Protein AF-I2JIT4-F1 (afdb_monomer)

Nearest PDB structures (foldseek):
  3ina-assembly1_A  TM=7.318E-01  e=4.258E-01  Bacteroides thetaiotaomicron
  1ign-assembly2_B  TM=3.587E-01  e=4.135E+00  Saccharomyces cerevisiae
  5vt1-assembly1_A  TM=2.361E-01  e=1.938E+00  Homo sapiens
  4i5p-assembly1_A  TM=2.413E-01  e=2.495E+00  Homo sapiens
  6ova-assembly1_A  TM=2.088E-01  e=8.281E+00  Homo sapiens

Solvent-accessible surface area (backbone atoms only — not comparable to full-atom values): 11110 Å² total; per-residue (Å²): 136,90,64,95,52,50,67,47,43,55,46,19,74,75,74,43,59,44,79,43,80,42,96,48,36,34,94,45,64,89,76,62,71,65,87,77,72,58,89,50,63,56,47,61,73,13,44,39,82,40,46,63,31,42,78,68,65,28,28,70,66,54,50,51,52,52,32,50,76,69,76,44,86,83,66,71,93,70,69,88,83,47,67,75,58,46,53,64,57,47,35,40,33,59,74,79,35,46,66,62,46,49,56,47,48,53,55,47,51,54,52,48,63,76,37,50,85,32,49,64,36,75,41,56,49,100,85,68,48,71,38,64,43,99,86,73,45,72,35,61,41,66,66,30,76,26,60,56,60,61,44,49,53,71,61,51,50,50,51,19,46,66,74,48,60,89,55,51,72,66,56,43,53,47,43,44,61,72,57,31,81,89,50,89,58,81,133

Sequence (187 aa):
KCGRKAGFKEFAAKYGKIHMMLGIAAGEEKRIKPDGNHPGAWFRESIRPVYPLIDLGMDRQACQQLLHGLGKRVVPSNCKACPFLSLQELELLRRFYPQDLEDWVELEAAKLRKHIDRSEIIVTDSKGNPVINSDGTPKTVNKNYGVFGVTPLPVKIEEARLKFREWTDEQIYEYRYSHGHCVATAY

Mean predicted 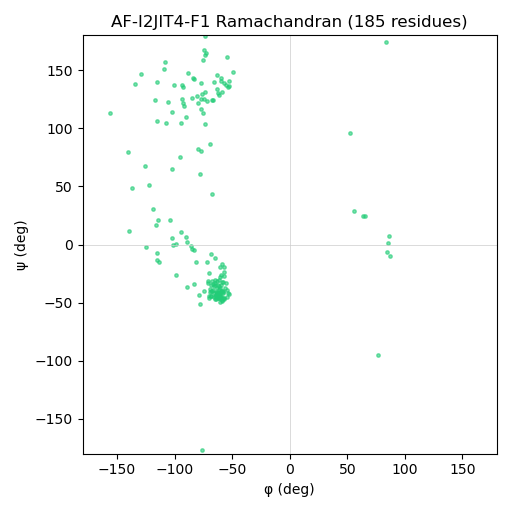aligned error: 8.25 Å

Radius of gyration: 24.11 Å; Cα contacts (8 Å, |Δi|>4): 209; chains: 1; bounding box: 55×42×67 Å

Structure (mmCIF, N/CA/C/O backbone):
data_AF-I2J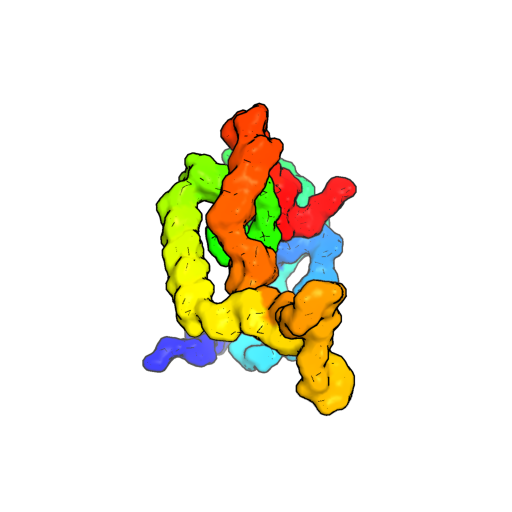IT4-F1
#
_entry.id   AF-I2JIT4-F1
#
loop_
_atom_site.group_PDB
_atom_site.id
_atom_site.type_symbol
_atom_site.label_atom_id
_atom_site.label_alt_id
_atom_site.label_comp_id
_atom_site.label_asym_id
_atom_site.label_entity_id
_atom_site.label_seq_id
_atom_site.pdbx_PDB_ins_code
_atom_site.Cartn_x
_atom_site.Cartn_y
_atom_site.Cartn_z
_atom_site.occupancy
_atom_site.B_iso_or_equiv
_atom_site.auth_seq_id
_atom_site.auth_comp_id
_atom_site.auth_asym_id
_atom_site.auth_atom_id
_atom_site.pdbx_PDB_model_num
ATOM 1 N N . LYS A 1 1 ? -18.591 -26.493 -0.544 1.00 47.75 1 LYS A N 1
ATOM 2 C CA . LYS A 1 1 ? -19.051 -25.116 -0.871 1.00 47.75 1 LYS A CA 1
ATOM 3 C C . LYS A 1 1 ? -19.142 -24.311 0.425 1.00 47.75 1 LYS A C 1
ATOM 5 O O . LYS A 1 1 ? -20.154 -24.387 1.104 1.00 47.75 1 LYS A O 1
ATOM 10 N N . CYS A 1 2 ? -18.083 -23.596 0.805 1.00 47.12 2 CYS A N 1
ATOM 11 C CA . CYS A 1 2 ? -18.123 -22.705 1.964 1.00 47.12 2 CYS A CA 1
ATOM 12 C C . CYS A 1 2 ? -18.897 -21.422 1.599 1.00 47.12 2 CYS A C 1
ATOM 14 O O . CYS A 1 2 ? -18.493 -20.678 0.712 1.00 47.12 2 CYS A O 1
ATOM 16 N N . GLY A 1 3 ? -20.058 -21.246 2.236 1.00 55.97 3 GLY A N 1
ATOM 17 C CA . GLY A 1 3 ? -20.697 -19.980 2.604 1.00 55.97 3 GLY A CA 1
ATOM 18 C C . GLY A 1 3 ? -20.929 -18.894 1.548 1.00 55.97 3 GLY A C 1
ATOM 19 O O . GLY A 1 3 ? -20.154 -17.944 1.455 1.00 55.97 3 GLY A O 1
ATOM 20 N N . ARG A 1 4 ? -22.143 -18.853 0.971 1.00 70.69 4 ARG A N 1
ATOM 21 C CA . ARG A 1 4 ? -22.790 -17.607 0.487 1.00 70.69 4 ARG A CA 1
ATOM 22 C C . ARG A 1 4 ? -23.164 -16.673 1.655 1.00 70.69 4 ARG A C 1
ATOM 24 O O . ARG A 1 4 ? -24.277 -16.160 1.714 1.00 70.69 4 ARG A O 1
ATOM 31 N N . LYS A 1 5 ? -22.259 -16.509 2.627 1.00 86.38 5 LYS A N 1
ATOM 32 C CA . LYS A 1 5 ? -22.470 -15.719 3.849 1.00 86.38 5 LYS A CA 1
ATOM 33 C C . LYS A 1 5 ? -23.709 -16.153 4.667 1.00 86.38 5 LYS A C 1
ATOM 35 O O . LYS A 1 5 ? -24.297 -15.334 5.362 1.00 86.38 5 LYS A O 1
ATOM 40 N N . ALA A 1 6 ? -24.086 -17.437 4.598 1.00 89.31 6 ALA A N 1
ATOM 41 C CA . ALA A 1 6 ? -25.275 -17.994 5.259 1.00 89.31 6 ALA A CA 1
ATOM 42 C C . ALA A 1 6 ? -25.263 -17.797 6.784 1.00 89.31 6 ALA A C 1
ATOM 44 O O . ALA A 1 6 ? -26.271 -17.380 7.343 1.00 89.31 6 ALA A O 1
ATOM 45 N N . GLY A 1 7 ? -24.101 -17.953 7.428 1.00 92.19 7 GLY A N 1
ATOM 46 C CA . GLY A 1 7 ? -23.970 -17.762 8.875 1.00 92.19 7 GLY A CA 1
ATOM 47 C C . GLY A 1 7 ? -24.362 -16.362 9.364 1.00 92.19 7 GLY A C 1
ATOM 48 O O . GLY A 1 7 ? -24.931 -16.237 10.441 1.00 92.19 7 GLY A O 1
ATOM 49 N N . PHE A 1 8 ? -24.152 -15.304 8.567 1.00 93.25 8 PHE A N 1
ATOM 50 C CA . PHE A 1 8 ? -24.631 -13.966 8.939 1.00 93.25 8 PHE A CA 1
ATOM 51 C C . PHE A 1 8 ? -26.158 -13.892 8.940 1.00 93.25 8 PHE A C 1
ATOM 53 O O . PHE A 1 8 ? -26.739 -13.283 9.833 1.00 93.25 8 PHE A O 1
ATOM 60 N N . LYS A 1 9 ? -26.807 -14.545 7.970 1.00 92.62 9 LYS A N 1
ATOM 61 C CA . LYS A 1 9 ? -28.268 -14.595 7.884 1.00 92.62 9 LYS A CA 1
ATOM 62 C C . LYS A 1 9 ? -28.871 -15.410 9.020 1.00 92.62 9 LYS A C 1
ATOM 64 O O . LYS A 1 9 ? -29.825 -14.955 9.635 1.00 92.62 9 LYS A O 1
ATOM 69 N N . GLU A 1 10 ? -28.293 -16.571 9.320 1.00 94.12 10 GLU A N 1
ATOM 70 C CA . GLU A 1 10 ? -28.717 -17.424 10.437 1.00 94.12 10 GLU A CA 1
ATOM 71 C C . GLU A 1 10 ? -28.570 -16.703 11.779 1.00 94.12 10 GLU A C 1
ATOM 73 O O . GLU A 1 10 ? -29.510 -16.677 12.573 1.00 94.12 10 GLU A O 1
ATOM 78 N N . PHE A 1 11 ? -27.424 -16.051 12.004 1.00 95.62 11 PHE A N 1
ATOM 79 C CA . PHE A 1 11 ? -27.215 -15.236 13.196 1.00 95.62 11 PHE A CA 1
ATOM 80 C C . PHE A 1 11 ? -28.261 -14.123 13.283 1.00 95.62 11 PHE A C 1
ATOM 82 O O . PHE A 1 11 ? -28.904 -13.969 14.317 1.00 95.62 11 PHE A O 1
ATOM 89 N N . ALA A 1 12 ? -28.482 -13.388 12.18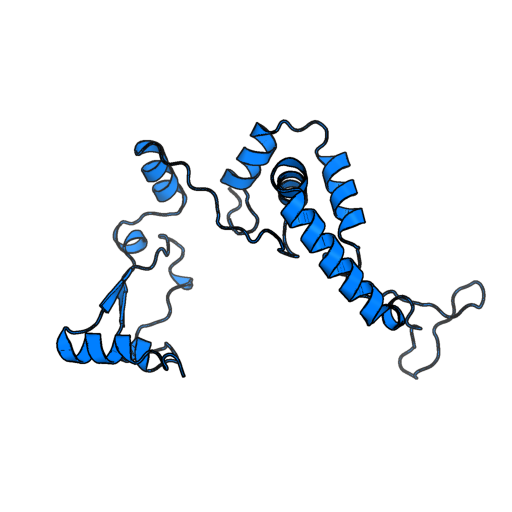9 1.00 95.56 12 ALA A N 1
ATOM 90 C CA . ALA A 1 12 ? -29.427 -12.280 12.180 1.00 95.56 12 ALA A CA 1
ATOM 91 C C . ALA A 1 12 ? -30.883 -12.712 12.378 1.00 95.56 12 ALA A C 1
ATOM 93 O O . ALA A 1 12 ? -31.633 -12.015 13.056 1.00 95.56 12 ALA A O 1
ATOM 94 N N . ALA A 1 13 ? -31.273 -13.868 11.840 1.00 94.38 13 ALA A N 1
ATOM 95 C CA . ALA A 1 13 ? -32.602 -14.434 12.043 1.00 94.38 13 ALA A CA 1
ATOM 96 C C . ALA A 1 13 ? -32.847 -14.824 13.508 1.00 94.38 13 ALA A C 1
ATOM 98 O O . ALA A 1 13 ? -33.966 -14.698 13.995 1.00 94.38 13 ALA A O 1
ATOM 99 N N . LYS A 1 14 ? -31.807 -15.286 14.212 1.00 97.19 14 LYS A N 1
ATOM 100 C CA . LYS A 1 14 ? -31.922 -15.747 15.599 1.00 97.19 14 LYS A CA 1
ATOM 101 C C . LYS A 1 14 ? -31.729 -14.637 16.635 1.00 97.19 14 LYS A C 1
ATOM 103 O O . LYS A 1 14 ? -32.378 -14.666 17.675 1.00 97.19 14 LYS A O 1
ATOM 108 N N . TYR A 1 15 ? -30.831 -13.692 16.370 1.00 97.44 15 TYR A N 1
ATOM 109 C CA . TYR A 1 15 ? -30.348 -12.725 17.363 1.00 97.44 15 TYR A CA 1
ATOM 110 C C . TYR A 1 15 ? -30.517 -11.259 16.941 1.00 97.44 15 TYR A C 1
ATOM 112 O O . TYR A 1 15 ? -30.196 -10.360 17.713 1.00 97.44 15 TYR A O 1
ATOM 120 N N . GLY A 1 16 ? -31.020 -10.997 15.732 1.00 96.06 16 GLY A N 1
ATOM 121 C CA . GLY A 1 16 ? -31.052 -9.658 15.148 1.00 96.06 16 GLY A CA 1
ATOM 122 C C . GLY A 1 16 ? -29.740 -9.271 14.457 1.00 96.06 16 GLY A C 1
ATOM 123 O O . GLY A 1 16 ? -28.751 -10.006 14.465 1.00 96.06 16 GLY A O 1
ATOM 124 N N . LYS A 1 17 ? -29.737 -8.108 13.795 1.00 95.88 17 LYS A N 1
ATOM 125 C CA . LYS A 1 17 ? -28.607 -7.667 12.961 1.00 95.88 17 LYS A CA 1
ATOM 126 C C . LYS A 1 17 ? -27.304 -7.545 13.755 1.00 95.88 17 LYS A C 1
ATOM 128 O O . LYS A 1 17 ? -27.278 -7.049 14.875 1.00 95.88 17 LYS A O 1
ATOM 133 N N . ILE A 1 18 ? -26.201 -7.905 13.107 1.00 95.75 18 ILE A N 1
ATOM 134 C CA . ILE A 1 18 ? -24.847 -7.777 13.644 1.00 95.75 18 ILE A CA 1
ATOM 135 C C . ILE A 1 18 ? -24.412 -6.318 13.555 1.00 95.75 18 ILE A C 1
ATOM 137 O O . ILE A 1 18 ? -24.395 -5.743 12.465 1.00 95.75 18 ILE A O 1
ATOM 141 N N . HIS A 1 19 ? -24.005 -5.741 14.683 1.00 95.25 19 HIS A N 1
ATOM 142 C CA . HIS A 1 19 ? -23.321 -4.452 14.707 1.00 95.25 19 HIS A CA 1
ATOM 143 C C . HIS A 1 19 ? -21.887 -4.631 14.203 1.00 95.25 19 HIS A C 1
ATOM 145 O O . HIS A 1 19 ? -21.026 -5.161 14.903 1.00 95.25 19 HIS A O 1
ATOM 151 N N . MET A 1 20 ? -21.635 -4.222 12.962 1.00 93.75 20 MET A N 1
ATOM 152 C CA . MET A 1 20 ? -20.310 -4.291 12.355 1.00 93.75 20 MET A CA 1
ATOM 153 C C . MET A 1 20 ? -19.603 -2.955 12.549 1.00 93.75 20 MET A C 1
ATOM 155 O O . MET A 1 20 ? -19.920 -1.980 11.870 1.00 93.75 20 MET A O 1
ATOM 159 N N . MET A 1 21 ? -18.648 -2.927 13.476 1.00 95.00 21 MET A N 1
ATOM 160 C CA . MET A 1 21 ? -17.808 -1.756 13.715 1.00 95.00 21 MET A CA 1
ATOM 161 C C . MET A 1 21 ? -16.820 -1.569 12.567 1.00 95.00 21 MET A C 1
ATOM 163 O O . MET A 1 21 ? -16.047 -2.475 12.250 1.00 95.00 21 MET A O 1
ATOM 167 N N . LEU A 1 22 ? -16.850 -0.391 11.951 1.00 92.56 22 LEU A N 1
ATOM 168 C CA . LEU A 1 22 ? -15.970 -0.016 10.851 1.00 92.56 22 LEU A CA 1
ATOM 169 C C . LEU A 1 22 ? -15.103 1.172 11.276 1.00 92.56 22 LEU A C 1
ATOM 171 O O . LEU A 1 22 ? -15.616 2.215 11.673 1.00 92.56 22 LEU A O 1
ATOM 175 N N . GLY A 1 23 ? -13.782 1.014 11.175 1.00 91.56 23 GLY A N 1
ATOM 176 C CA . GLY A 1 23 ? -12.798 2.049 11.513 1.00 91.56 23 GLY A CA 1
ATOM 177 C C . GLY A 1 23 ? -12.656 3.114 10.424 1.00 91.56 23 GLY A C 1
ATOM 178 O O . GLY A 1 23 ? -11.586 3.239 9.835 1.00 91.56 23 GLY A O 1
ATOM 179 N N . ILE A 1 24 ? -13.737 3.831 10.114 1.00 92.31 24 ILE A N 1
ATOM 180 C CA . ILE A 1 24 ? -13.709 5.034 9.266 1.00 92.31 24 ILE A CA 1
ATOM 181 C C . ILE A 1 24 ? -13.551 6.235 10.195 1.00 92.31 24 ILE A C 1
ATOM 183 O O . ILE A 1 24 ? -14.376 6.394 11.088 1.00 92.31 24 ILE A O 1
ATOM 187 N N . ALA A 1 25 ? -12.493 7.025 10.010 1.00 92.06 25 ALA A N 1
ATOM 188 C CA . ALA A 1 25 ? -12.184 8.166 10.871 1.00 92.06 25 ALA A CA 1
ATOM 189 C C . ALA A 1 25 ? -13.102 9.369 10.590 1.00 92.06 25 ALA A C 1
ATOM 191 O O . ALA A 1 25 ? -13.661 9.485 9.494 1.00 92.06 25 ALA A O 1
ATOM 192 N N . ALA A 1 26 ? -13.220 10.283 11.556 1.00 94.12 26 ALA A N 1
ATOM 193 C CA . ALA A 1 26 ? -13.861 11.579 11.336 1.00 94.12 26 ALA A CA 1
ATOM 194 C C . ALA A 1 26 ? -13.166 12.339 10.187 1.00 94.12 26 ALA A C 1
ATOM 196 O O . ALA A 1 26 ? -11.940 12.289 10.054 1.00 94.12 26 ALA A O 1
ATOM 197 N N . GLY A 1 27 ? -13.945 12.992 9.322 1.00 92.00 27 GLY A N 1
ATOM 198 C CA . GLY A 1 27 ? -13.468 13.628 8.086 1.00 92.00 27 GLY A CA 1
ATOM 199 C C . GLY A 1 27 ? -13.353 12.682 6.877 1.00 92.00 27 GLY A C 1
ATOM 200 O O . GLY A 1 27 ? -13.084 13.127 5.757 1.00 92.00 27 GLY A O 1
ATOM 201 N N . GLU A 1 28 ? -13.561 11.372 7.060 1.00 91.00 28 GLU A N 1
ATOM 202 C CA . GLU A 1 28 ? -13.592 10.381 5.978 1.00 91.00 28 GLU A CA 1
ATOM 203 C C . GLU A 1 28 ? -15.017 9.909 5.621 1.00 91.00 28 GLU A C 1
ATOM 205 O O . GLU A 1 28 ? -15.185 8.859 4.993 1.00 91.00 28 GLU A O 1
ATOM 210 N N . GLU A 1 29 ? -16.057 10.676 5.957 1.00 92.38 29 GLU A N 1
ATOM 211 C CA . GLU A 1 29 ? -17.476 10.303 5.813 1.00 92.38 29 GLU A CA 1
ATOM 212 C C . GLU A 1 29 ? -17.847 9.946 4.369 1.00 92.38 29 GLU A C 1
ATOM 214 O O . GLU A 1 29 ? -18.703 9.098 4.134 1.00 92.38 29 GLU A O 1
ATOM 219 N N . LYS A 1 30 ? -17.133 10.499 3.379 1.00 91.31 30 LYS A N 1
ATOM 220 C CA . LYS A 1 30 ? -17.272 10.131 1.957 1.00 91.31 30 LYS A CA 1
ATOM 221 C C . LYS A 1 30 ? -17.049 8.637 1.669 1.00 91.31 30 LYS A C 1
ATOM 223 O O . LYS A 1 30 ? -17.425 8.155 0.604 1.00 91.31 30 LYS A O 1
ATOM 228 N N . ARG A 1 31 ? -16.387 7.906 2.576 1.00 87.38 31 ARG A N 1
ATOM 229 C CA . ARG A 1 31 ? -16.161 6.453 2.488 1.00 87.38 31 ARG A CA 1
ATOM 230 C C . ARG A 1 31 ? -17.379 5.648 2.951 1.00 87.38 31 ARG A C 1
ATOM 232 O O . ARG A 1 31 ? -17.440 4.447 2.677 1.00 87.38 31 ARG A O 1
ATOM 239 N N . ILE A 1 32 ? -18.331 6.279 3.639 1.00 89.00 32 ILE A N 1
ATOM 240 C CA . ILE A 1 32 ? -19.593 5.659 4.036 1.00 89.00 32 ILE A CA 1
ATOM 241 C C . ILE A 1 32 ? -20.482 5.533 2.804 1.00 89.00 32 ILE A C 1
ATOM 243 O O . ILE A 1 32 ? -20.686 6.478 2.044 1.00 89.00 32 ILE A O 1
ATOM 247 N N . LYS A 1 33 ? -21.041 4.338 2.613 1.00 80.44 33 LYS A N 1
ATOM 248 C CA . LYS A 1 33 ? -22.126 4.134 1.655 1.00 80.44 33 LYS A CA 1
ATOM 249 C C . LYS A 1 33 ? -23.452 4.299 2.395 1.00 80.44 33 LYS A C 1
ATOM 251 O O . LYS A 1 33 ? -23.572 3.720 3.472 1.00 80.44 33 LYS A O 1
ATOM 256 N N . PRO A 1 34 ? -24.439 5.013 1.827 1.00 73.06 34 PRO A N 1
ATOM 257 C CA . PRO A 1 34 ? -25.765 5.117 2.422 1.00 73.06 34 PRO A CA 1
ATOM 258 C C . PRO A 1 34 ? -26.352 3.737 2.732 1.00 73.06 34 PRO A C 1
ATOM 260 O O . PRO A 1 34 ? -26.192 2.792 1.943 1.00 73.06 34 PRO A O 1
ATOM 263 N N . ASP A 1 35 ? -27.036 3.633 3.869 1.00 66.44 35 ASP A N 1
ATOM 264 C CA . ASP A 1 35 ? -27.683 2.401 4.306 1.00 66.44 35 ASP A CA 1
ATOM 265 C C . ASP A 1 35 ? -28.615 1.850 3.218 1.00 66.44 35 ASP A C 1
ATOM 267 O O . ASP A 1 35 ? -29.357 2.574 2.558 1.00 66.44 35 ASP A O 1
ATOM 271 N N . GLY A 1 36 ? -28.544 0.537 2.990 1.00 63.75 36 GLY A N 1
ATOM 272 C CA . GLY A 1 36 ? -29.342 -0.144 1.966 1.00 63.75 36 GLY A CA 1
ATOM 273 C C . GLY A 1 36 ? -28.726 -0.176 0.563 1.00 63.75 36 GLY A C 1
ATOM 274 O O . GLY A 1 36 ? -29.186 -0.965 -0.258 1.00 63.75 36 GLY A O 1
ATOM 275 N N . ASN A 1 37 ? -27.637 0.553 0.296 1.00 74.69 37 ASN A N 1
ATOM 276 C CA . ASN A 1 37 ? -27.007 0.578 -1.033 1.00 74.69 37 ASN A CA 1
ATOM 277 C C . ASN A 1 37 ? -25.847 -0.429 -1.205 1.00 74.69 37 ASN A C 1
ATOM 279 O O . ASN A 1 37 ? -25.094 -0.399 -2.180 1.00 74.69 37 ASN A O 1
ATOM 283 N N . HIS A 1 38 ? -25.672 -1.347 -0.248 1.00 83.88 38 HIS A N 1
ATOM 284 C CA . HIS A 1 38 ? -24.710 -2.439 -0.386 1.00 83.88 38 HIS A CA 1
ATOM 285 C C . HIS A 1 38 ? -25.271 -3.510 -1.339 1.00 83.88 38 HIS A C 1
ATOM 287 O O . HIS A 1 38 ? -26.383 -3.982 -1.100 1.00 83.88 38 HIS A O 1
ATOM 293 N N . PRO A 1 39 ? -24.535 -3.974 -2.370 1.00 83.88 39 PRO A N 1
ATOM 294 C CA . PRO A 1 39 ? -25.076 -4.887 -3.387 1.00 83.88 39 PRO A CA 1
ATOM 295 C C . PRO A 1 39 ? -25.470 -6.263 -2.824 1.00 83.88 39 PRO A C 1
ATOM 297 O O . PRO A 1 39 ? -26.425 -6.888 -3.285 1.00 83.88 39 PRO A O 1
ATOM 300 N N . GLY A 1 40 ? -24.781 -6.731 -1.780 1.00 88.19 40 GLY A N 1
ATOM 301 C CA . GLY A 1 40 ? -25.050 -8.023 -1.147 1.00 88.19 40 GLY A CA 1
ATOM 302 C C . GLY A 1 40 ? -26.235 -8.005 -0.177 1.00 88.19 40 GLY A C 1
ATOM 303 O O . GLY A 1 40 ? -26.179 -7.312 0.837 1.00 88.19 40 GLY A O 1
ATOM 304 N N . ALA A 1 41 ? -27.242 -8.848 -0.435 1.00 88.44 41 ALA A N 1
ATOM 305 C CA . ALA A 1 41 ? -28.407 -9.056 0.435 1.00 88.44 41 ALA A CA 1
ATOM 306 C C . ALA A 1 41 ? -28.024 -9.443 1.875 1.00 88.44 41 ALA A C 1
ATOM 308 O O . ALA A 1 41 ? -28.593 -8.924 2.826 1.00 88.44 41 ALA A O 1
ATOM 309 N N . TRP A 1 42 ? -26.988 -10.277 2.037 1.00 90.69 42 TRP A N 1
ATOM 310 C CA . TRP A 1 42 ? -26.452 -10.657 3.351 1.00 90.69 42 TRP A CA 1
ATOM 311 C C . TRP A 1 42 ? -26.047 -9.447 4.203 1.00 90.69 42 TRP A C 1
ATOM 313 O O . TRP A 1 42 ? -26.181 -9.485 5.415 1.00 90.69 42 TRP A O 1
ATOM 323 N N . PHE A 1 43 ? -25.569 -8.364 3.589 1.00 91.44 43 PHE A N 1
ATOM 324 C CA . PHE A 1 43 ? -25.185 -7.168 4.327 1.00 91.44 43 PHE A CA 1
ATOM 325 C C . PHE A 1 43 ? -26.427 -6.372 4.726 1.00 91.44 43 PHE A C 1
ATOM 327 O O . PHE A 1 43 ? -26.618 -6.072 5.895 1.00 91.44 43 PHE A O 1
ATOM 334 N N . ARG A 1 44 ? -27.316 -6.092 3.763 1.00 90.50 44 ARG A N 1
ATOM 335 C CA . ARG A 1 44 ? -28.533 -5.297 4.007 1.00 90.50 44 ARG A CA 1
ATOM 336 C C . ARG A 1 44 ? -29.449 -5.936 5.054 1.00 90.50 44 ARG A C 1
ATOM 338 O O . ARG A 1 44 ? -30.015 -5.234 5.890 1.00 90.50 44 ARG A O 1
ATOM 345 N N . GLU A 1 45 ? -29.591 -7.258 5.002 1.00 91.25 45 GLU A N 1
ATOM 346 C CA . GLU A 1 45 ? -30.492 -8.022 5.869 1.00 91.25 45 GLU A CA 1
ATOM 347 C C . GLU A 1 45 ? -29.869 -8.343 7.228 1.00 91.25 45 GLU A C 1
ATOM 349 O O . GLU A 1 45 ? -30.586 -8.368 8.224 1.00 91.25 45 GLU A O 1
ATOM 354 N N . SER A 1 46 ? -28.555 -8.576 7.293 1.00 94.62 46 SER A N 1
ATOM 355 C CA . SER A 1 46 ? -27.923 -9.136 8.495 1.00 94.62 46 SER A CA 1
ATOM 356 C C . SER A 1 46 ? -26.972 -8.194 9.217 1.00 94.62 46 SER A C 1
ATOM 358 O O . SER A 1 46 ? -26.629 -8.468 10.363 1.00 94.62 46 SER A O 1
ATOM 360 N N . ILE A 1 47 ? -26.539 -7.101 8.588 1.00 93.69 47 ILE A N 1
ATOM 361 C CA . ILE A 1 47 ? -25.533 -6.190 9.137 1.00 93.69 47 ILE A CA 1
ATOM 362 C C . ILE A 1 47 ? -26.145 -4.814 9.396 1.00 93.69 47 ILE A C 1
ATOM 364 O O . ILE A 1 47 ? -26.927 -4.291 8.599 1.00 93.69 47 ILE A O 1
ATOM 368 N N . ARG A 1 48 ? -25.754 -4.222 10.522 1.00 93.31 48 ARG A N 1
ATOM 369 C CA . ARG A 1 48 ? -25.884 -2.800 10.820 1.00 93.31 48 ARG A CA 1
ATOM 370 C C . ARG A 1 48 ? -24.466 -2.231 10.938 1.00 93.31 48 ARG A C 1
ATOM 372 O O . ARG A 1 48 ? -23.787 -2.554 11.916 1.00 93.31 48 ARG A O 1
ATOM 379 N N . PRO A 1 49 ? -23.975 -1.466 9.951 1.00 93.00 49 PRO A N 1
ATOM 380 C CA . PRO A 1 49 ? -22.685 -0.809 10.088 1.00 93.00 49 PRO A CA 1
ATOM 381 C C . PRO A 1 49 ? -22.763 0.238 11.203 1.00 93.00 49 PRO A C 1
ATOM 383 O O . PRO A 1 49 ? -23.771 0.926 11.345 1.00 93.00 49 PRO A O 1
ATOM 386 N N . VAL A 1 50 ? -21.708 0.336 12.004 1.00 94.50 50 VAL A N 1
ATOM 387 C CA . VAL A 1 50 ? -21.530 1.404 12.994 1.00 94.50 50 VAL A CA 1
ATOM 388 C C . VAL A 1 50 ? -20.149 2.021 12.800 1.00 94.50 50 VAL A C 1
ATOM 390 O O . VAL A 1 50 ? -19.204 1.313 12.430 1.00 94.50 50 VAL A O 1
ATOM 393 N N . TYR A 1 51 ? -20.030 3.326 13.046 1.00 95.19 51 TYR A N 1
ATOM 394 C CA . TYR A 1 51 ? -18.834 4.115 12.736 1.00 95.19 51 TYR A CA 1
ATOM 395 C C . TYR A 1 51 ? -18.315 4.855 13.979 1.00 95.19 51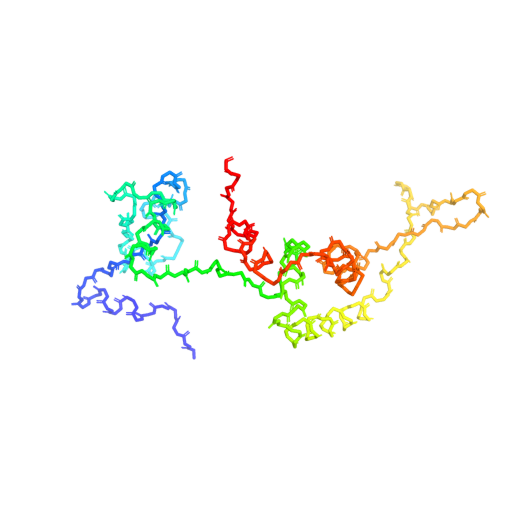 TYR A C 1
ATOM 397 O O . TYR A 1 51 ? -18.344 6.084 14.017 1.00 95.19 51 TYR A O 1
ATOM 405 N N . PRO A 1 52 ? -17.799 4.133 14.995 1.00 96.31 52 PRO A N 1
ATOM 406 C CA . PRO A 1 52 ? -17.521 4.723 16.303 1.00 96.31 52 PRO A CA 1
ATOM 407 C C . PRO A 1 52 ? -16.553 5.906 16.264 1.00 96.31 52 PRO A C 1
ATOM 409 O O . PRO A 1 52 ? -16.675 6.816 17.068 1.00 96.31 52 PRO A O 1
ATOM 412 N N . LEU A 1 53 ? -15.585 5.913 15.342 1.00 95.94 53 LEU A N 1
ATOM 413 C CA . LEU A 1 53 ? -14.607 7.002 15.262 1.00 95.94 53 LEU A CA 1
ATOM 414 C C . LEU A 1 53 ? -15.230 8.305 14.748 1.00 95.94 53 LEU A C 1
ATOM 416 O O . LEU A 1 53 ? -14.818 9.373 15.181 1.00 95.94 53 LEU A O 1
ATOM 420 N N . ILE A 1 54 ? -16.243 8.228 13.880 1.00 95.12 54 ILE A N 1
ATOM 421 C CA . ILE A 1 54 ? -17.020 9.403 13.467 1.00 95.12 54 ILE A CA 1
ATOM 422 C C . ILE A 1 54 ? -17.877 9.880 14.638 1.00 95.12 54 ILE A C 1
ATOM 424 O O . ILE A 1 54 ? -17.854 11.064 14.960 1.00 95.12 54 ILE A O 1
ATOM 428 N N . ASP A 1 55 ? -18.557 8.955 15.323 1.00 95.69 55 ASP A N 1
ATOM 429 C CA . ASP A 1 55 ? -19.400 9.278 16.483 1.00 95.69 55 ASP A CA 1
ATOM 430 C C . ASP A 1 55 ? -18.593 9.941 17.618 1.00 95.69 55 ASP A C 1
ATOM 432 O O . ASP A 1 55 ? -19.091 10.825 18.311 1.00 95.69 55 ASP A O 1
ATOM 436 N N . LEU A 1 56 ? -17.330 9.538 17.791 1.00 96.81 56 LEU A N 1
ATOM 437 C CA . LEU A 1 56 ? -16.395 10.099 18.771 1.00 96.81 56 LEU A CA 1
ATOM 438 C C . LEU A 1 56 ? -15.659 11.358 18.278 1.00 96.81 56 LEU A C 1
ATOM 440 O O . LEU A 1 56 ? -14.880 11.930 19.038 1.00 96.81 56 LEU A O 1
ATOM 444 N N . GLY A 1 57 ? -15.847 11.778 17.022 1.00 96.25 57 GLY A N 1
ATOM 445 C CA . GLY A 1 57 ? -15.105 12.894 16.425 1.00 96.25 57 GLY A CA 1
ATOM 446 C C . GLY A 1 57 ? -13.596 12.642 16.299 1.00 96.25 57 GLY A C 1
ATOM 447 O O . GLY A 1 57 ? -12.810 13.585 16.279 1.00 96.25 57 GLY A O 1
ATOM 448 N N . MET A 1 58 ? -13.175 11.377 16.247 1.00 95.31 58 MET A N 1
ATOM 449 C CA . MET A 1 58 ? -11.771 10.982 16.182 1.00 95.31 58 MET A CA 1
ATOM 450 C C . MET A 1 58 ? -11.297 10.870 14.735 1.00 95.31 58 MET A C 1
ATOM 452 O O . MET A 1 58 ? -11.639 9.929 14.010 1.00 95.31 58 MET A O 1
ATOM 456 N N . ASP A 1 59 ? -10.448 11.808 14.330 1.00 91.50 59 ASP A N 1
ATOM 457 C CA . ASP A 1 59 ? -9.676 11.699 13.098 1.00 91.50 59 ASP A CA 1
ATOM 458 C C . ASP A 1 59 ? -8.489 10.720 13.255 1.00 91.50 59 ASP A C 1
ATOM 460 O O . ASP A 1 59 ? -8.294 10.061 14.288 1.00 91.50 59 ASP A O 1
ATOM 464 N N . ARG A 1 60 ? -7.671 10.592 12.204 1.00 85.00 60 ARG A N 1
ATOM 465 C CA . ARG A 1 60 ? -6.496 9.707 12.211 1.00 85.00 60 ARG A CA 1
ATOM 466 C C . ARG A 1 60 ? -5.473 10.103 13.281 1.00 85.00 60 ARG A C 1
ATOM 468 O O . ARG A 1 60 ? -4.894 9.212 13.903 1.00 85.00 60 ARG A O 1
ATOM 475 N N . GLN A 1 61 ? -5.259 11.399 13.498 1.00 85.19 61 GLN A N 1
ATOM 476 C CA . GLN A 1 61 ? -4.281 11.898 14.459 1.00 85.19 61 GLN A CA 1
ATOM 477 C C . GLN A 1 61 ? -4.740 11.612 15.893 1.00 85.19 61 GLN A C 1
ATOM 479 O O . GLN A 1 61 ? -3.963 11.079 16.685 1.00 85.19 61 GLN A O 1
ATOM 484 N N . ALA A 1 62 ? -6.013 11.857 16.205 1.00 90.19 62 ALA A N 1
ATOM 485 C CA . ALA A 1 62 ? -6.618 11.521 17.491 1.00 90.19 62 ALA A CA 1
ATOM 486 C C . ALA A 1 62 ? -6.532 10.012 17.787 1.00 90.19 62 ALA A C 1
ATOM 488 O O . ALA A 1 62 ? -6.212 9.605 18.905 1.00 90.19 62 ALA A O 1
ATOM 489 N N . CYS A 1 63 ? -6.742 9.160 16.776 1.00 89.44 63 CYS A N 1
ATOM 490 C CA . CYS A 1 63 ? -6.558 7.712 16.918 1.00 89.44 63 CYS A CA 1
ATOM 491 C C . CYS A 1 63 ? -5.105 7.339 17.250 1.00 89.44 63 CYS A C 1
ATOM 493 O O . CYS A 1 63 ? -4.866 6.495 18.114 1.00 89.44 63 CYS A O 1
ATOM 495 N N . GLN A 1 64 ? -4.128 7.959 16.581 1.00 85.62 64 GLN A N 1
ATOM 496 C CA . GLN A 1 64 ? -2.708 7.723 16.856 1.00 85.62 64 GLN A CA 1
ATOM 497 C C . GLN A 1 64 ? -2.323 8.178 18.268 1.00 85.62 64 GLN A C 1
ATOM 499 O O . GLN A 1 64 ? -1.670 7.420 18.983 1.00 85.62 64 GLN A O 1
ATOM 504 N N . GLN A 1 65 ? -2.789 9.353 18.698 1.00 88.12 65 GLN A N 1
ATOM 505 C CA . GLN A 1 65 ? -2.566 9.873 20.050 1.00 88.12 65 GLN A CA 1
ATOM 506 C C . GLN A 1 65 ? -3.135 8.938 21.124 1.00 88.12 65 GLN A C 1
ATOM 508 O O . GLN A 1 65 ? -2.446 8.640 22.099 1.00 88.12 65 GLN A O 1
ATOM 513 N N . LEU A 1 66 ? -4.354 8.416 20.929 1.00 92.00 66 LEU A N 1
ATOM 514 C CA . LEU A 1 66 ? -4.943 7.430 21.840 1.00 92.00 66 LEU A CA 1
ATOM 515 C C . LEU A 1 66 ? -4.065 6.176 21.940 1.00 92.00 66 LEU A C 1
ATOM 517 O O . LEU A 1 66 ? -3.766 5.708 23.037 1.00 92.00 66 LEU A O 1
ATOM 521 N N . LEU A 1 67 ? -3.633 5.630 20.802 1.00 90.19 67 LEU A N 1
ATOM 522 C CA . LEU A 1 67 ? -2.789 4.436 20.776 1.00 90.19 67 LEU A CA 1
ATOM 523 C C . LEU A 1 67 ? -1.442 4.682 21.465 1.00 90.19 67 LEU A C 1
ATOM 525 O O . LEU A 1 67 ? -1.011 3.847 22.259 1.00 90.19 67 LEU A O 1
ATOM 529 N N . HIS A 1 68 ? -0.816 5.839 21.235 1.00 87.62 68 HIS A N 1
ATOM 530 C CA . HIS A 1 68 ? 0.413 6.240 21.925 1.00 87.62 68 HIS A CA 1
ATOM 531 C C . HIS A 1 68 ? 0.220 6.348 23.434 1.00 87.62 68 HIS A C 1
ATOM 533 O O . HIS A 1 68 ? 1.037 5.810 24.177 1.00 87.62 68 HIS A O 1
ATOM 539 N N . GLY A 1 69 ? -0.880 6.955 23.887 1.00 91.12 69 GLY A N 1
ATOM 540 C CA . GLY A 1 69 ? -1.231 7.027 25.308 1.00 91.12 69 GLY A CA 1
ATOM 541 C C . GLY A 1 69 ? -1.406 5.650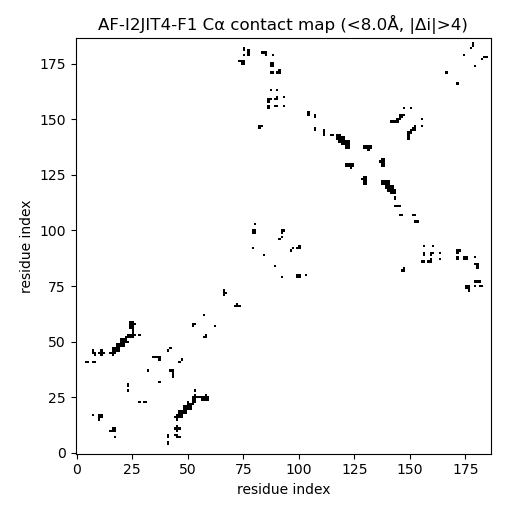 25.959 1.00 91.12 69 GLY A C 1
ATOM 542 O O . GLY A 1 69 ? -1.151 5.487 27.148 1.00 91.12 69 GLY A O 1
ATOM 543 N N . LEU A 1 70 ? -1.766 4.634 25.170 1.00 94.25 70 LEU A N 1
ATOM 544 C CA . LEU A 1 70 ? -1.869 3.235 25.597 1.00 94.25 70 LEU A CA 1
ATOM 545 C C . LEU A 1 70 ? -0.562 2.437 25.421 1.00 94.25 70 LEU A C 1
ATOM 547 O O . LEU A 1 70 ? -0.559 1.212 25.584 1.00 94.25 70 LEU A O 1
ATOM 551 N N . GLY A 1 71 ? 0.539 3.087 25.034 1.00 91.62 71 GLY A N 1
ATOM 552 C CA . GLY A 1 71 ? 1.812 2.425 24.740 1.00 91.62 71 GLY A CA 1
ATOM 553 C C . GLY A 1 71 ? 1.747 1.498 23.520 1.00 91.62 71 GLY A C 1
ATOM 554 O O . GLY A 1 71 ? 2.502 0.529 23.430 1.00 91.62 71 GLY A O 1
ATOM 555 N N . LYS A 1 72 ? 0.816 1.739 22.589 1.00 87.25 72 LYS A N 1
ATOM 556 C CA . LYS A 1 72 ? 0.640 0.963 21.357 1.00 87.25 72 LYS A CA 1
ATOM 557 C C . LYS A 1 72 ? 1.149 1.758 20.160 1.00 87.25 72 LYS A C 1
ATOM 559 O O . LYS A 1 72 ? 0.654 2.836 19.849 1.00 87.25 72 LYS A O 1
ATOM 564 N N . ARG A 1 73 ? 2.098 1.180 19.424 1.00 81.44 73 ARG A N 1
ATOM 565 C CA . ARG A 1 73 ? 2.547 1.697 18.126 1.00 81.44 73 ARG A CA 1
ATOM 566 C C . ARG A 1 73 ? 2.028 0.778 17.026 1.00 81.44 73 ARG A C 1
ATOM 568 O O . ARG A 1 73 ? 2.516 -0.335 16.866 1.00 81.44 73 ARG A O 1
ATOM 575 N N . VAL A 1 74 ? 1.001 1.227 16.304 1.00 77.12 74 VAL A N 1
ATOM 576 C CA . VAL A 1 74 ? 0.355 0.444 15.237 1.00 77.12 74 VAL A CA 1
ATOM 577 C C . VAL A 1 74 ? 0.835 0.937 13.878 1.00 77.12 74 VAL A C 1
ATOM 579 O O . VAL A 1 74 ? 0.568 2.072 13.497 1.00 77.12 74 VAL A O 1
ATOM 582 N N . VAL A 1 75 ? 1.554 0.083 13.156 1.00 75.81 75 VAL A N 1
ATOM 583 C CA . VAL A 1 75 ? 2.073 0.381 11.816 1.00 75.81 75 VAL A CA 1
ATOM 584 C C . VAL A 1 75 ? 0.981 0.119 10.768 1.00 75.81 75 VAL A C 1
ATOM 586 O O . VAL A 1 75 ? 0.244 -0.861 10.912 1.00 75.81 75 VAL A O 1
ATOM 589 N N . PRO A 1 76 ? 0.873 0.933 9.699 1.00 72.75 76 PRO A N 1
ATOM 590 C CA . PRO A 1 76 ? -0.038 0.659 8.592 1.00 72.75 76 PRO A CA 1
ATOM 591 C C . PRO A 1 76 ? 0.141 -0.754 8.010 1.00 72.75 76 PRO A C 1
ATOM 593 O O . PRO A 1 76 ? 1.265 -1.226 7.784 1.00 72.75 76 PRO A O 1
ATOM 596 N N . SER A 1 77 ? -0.978 -1.438 7.748 1.00 67.44 77 SER A N 1
ATOM 597 C CA . SER A 1 77 ? -0.992 -2.760 7.117 1.00 67.44 77 SER A CA 1
ATOM 598 C C . SER A 1 77 ? -0.749 -2.633 5.610 1.00 67.44 77 SER A C 1
ATOM 600 O O . SER A 1 77 ? -1.689 -2.653 4.816 1.00 67.44 77 SER A O 1
ATOM 602 N N . ASN A 1 78 ? 0.513 -2.484 5.216 1.00 68.75 78 ASN A N 1
ATOM 603 C CA . ASN A 1 78 ? 0.900 -2.402 3.807 1.00 68.75 78 ASN A CA 1
ATOM 604 C C . ASN A 1 78 ? 1.288 -3.790 3.280 1.00 68.75 78 ASN A C 1
ATOM 606 O O . ASN A 1 78 ? 1.984 -4.554 3.957 1.00 68.75 78 ASN A O 1
ATOM 610 N N . CYS A 1 79 ? 0.842 -4.112 2.063 1.00 75.62 79 CYS A N 1
ATOM 611 C C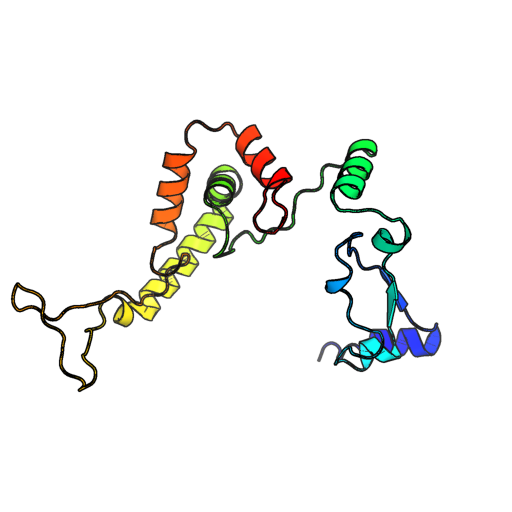A . CYS A 1 79 ? 1.223 -5.338 1.367 1.00 75.62 79 CYS A CA 1
ATOM 612 C C . CYS A 1 79 ? 2.734 -5.346 1.094 1.00 75.62 79 CYS A C 1
ATOM 614 O O . CYS A 1 79 ? 3.269 -4.366 0.580 1.00 75.62 79 CYS A O 1
ATOM 616 N N . LYS A 1 80 ? 3.407 -6.469 1.368 1.00 85.81 80 LYS A N 1
ATOM 617 C CA . LYS A 1 80 ? 4.849 -6.633 1.103 1.00 85.81 80 LYS A CA 1
ATOM 618 C C . LYS A 1 80 ? 5.201 -6.755 -0.390 1.00 85.81 80 LYS A C 1
ATOM 620 O O . LYS A 1 80 ? 6.348 -6.565 -0.751 1.00 85.81 80 LYS A O 1
ATOM 625 N N . ALA A 1 81 ? 4.215 -7.012 -1.252 1.00 89.19 81 ALA A N 1
ATOM 626 C CA . ALA A 1 81 ? 4.368 -7.089 -2.708 1.00 89.19 81 ALA A CA 1
ATOM 627 C C . ALA A 1 81 ? 3.437 -6.086 -3.421 1.00 89.19 81 ALA A C 1
ATOM 629 O O . ALA A 1 81 ? 2.615 -6.451 -4.263 1.00 89.19 81 ALA A O 1
ATOM 630 N N . CYS A 1 82 ? 3.481 -4.815 -3.006 1.00 87.12 82 CYS A N 1
ATOM 631 C CA . CYS A 1 82 ? 2.646 -3.757 -3.575 1.00 87.12 82 CYS A CA 1
ATOM 632 C C . CYS A 1 82 ? 3.368 -3.049 -4.737 1.00 87.12 82 CYS A C 1
ATOM 634 O O . CYS A 1 82 ? 4.376 -2.398 -4.493 1.00 87.12 82 CYS A O 1
ATOM 636 N N . PRO A 1 83 ? 2.854 -3.052 -5.979 1.00 85.19 83 PRO A N 1
ATOM 637 C CA . PRO A 1 83 ? 3.492 -2.331 -7.090 1.00 85.19 83 PRO A CA 1
ATOM 638 C C . PRO A 1 83 ? 3.439 -0.796 -6.951 1.00 85.19 83 PRO A C 1
ATOM 640 O O . PRO A 1 83 ? 4.052 -0.084 -7.740 1.00 85.19 83 PRO A O 1
ATOM 643 N N . PHE A 1 84 ? 2.704 -0.278 -5.963 1.00 85.94 84 PHE A N 1
ATOM 644 C CA . PHE A 1 84 ? 2.593 1.155 -5.671 1.00 85.94 84 PHE A CA 1
ATOM 645 C C . PHE A 1 84 ? 3.442 1.602 -4.470 1.00 85.94 84 PHE A C 1
ATOM 647 O O . PHE A 1 84 ? 3.353 2.747 -4.039 1.00 85.94 84 PHE A O 1
ATOM 654 N N . LEU A 1 85 ? 4.245 0.692 -3.920 1.00 87.75 85 LEU A N 1
ATOM 655 C CA . LEU A 1 85 ? 5.122 0.936 -2.782 1.00 87.75 85 LEU A CA 1
ATOM 656 C C . LEU A 1 85 ? 6.136 2.057 -3.088 1.00 87.75 85 LEU A C 1
ATOM 658 O O . LEU A 1 85 ? 6.665 2.133 -4.200 1.00 87.75 85 LEU A O 1
ATOM 662 N N . SER A 1 86 ? 6.423 2.926 -2.115 1.00 89.94 86 SER A N 1
ATOM 663 C CA . SER A 1 86 ? 7.453 3.960 -2.290 1.00 89.94 86 SER A CA 1
ATOM 664 C C . SER A 1 86 ? 8.868 3.365 -2.259 1.00 89.94 86 SER A C 1
ATOM 666 O O . SER A 1 86 ? 9.078 2.239 -1.808 1.00 89.94 86 SER A O 1
ATOM 668 N N . LEU A 1 87 ? 9.879 4.123 -2.702 1.00 93.88 87 LEU A N 1
ATOM 669 C CA . LEU A 1 87 ? 11.271 3.660 -2.617 1.00 93.88 87 LEU A CA 1
ATOM 670 C C . LEU A 1 87 ? 11.739 3.500 -1.157 1.00 93.88 87 LEU A C 1
ATOM 672 O O . LEU A 1 87 ? 12.521 2.602 -0.872 1.00 93.88 87 LEU A O 1
ATOM 676 N N . GLN A 1 88 ? 11.258 4.331 -0.227 1.00 92.94 88 GLN A N 1
ATOM 677 C CA . GLN A 1 88 ? 11.558 4.204 1.205 1.00 92.94 88 GLN A CA 1
ATOM 678 C C . GLN A 1 88 ? 10.998 2.898 1.771 1.00 92.94 88 GLN A C 1
ATOM 680 O O . GLN A 1 88 ? 11.661 2.190 2.524 1.00 92.94 88 GLN A O 1
ATOM 685 N N . GLU A 1 89 ? 9.763 2.569 1.399 1.00 90.94 89 GLU A N 1
ATOM 686 C CA . GLU A 1 89 ? 9.144 1.310 1.786 1.00 90.94 89 GLU A CA 1
ATOM 687 C C . GLU A 1 89 ? 9.843 0.116 1.117 1.00 90.94 89 GLU A C 1
ATOM 689 O O . GLU A 1 89 ? 9.917 -0.954 1.718 1.00 90.94 89 GLU A O 1
ATOM 694 N N . LEU A 1 90 ? 10.392 0.281 -0.093 1.00 94.06 90 LEU A N 1
ATOM 695 C CA . LEU A 1 90 ? 11.162 -0.769 -0.765 1.00 94.06 90 LEU A CA 1
ATOM 696 C C . LEU A 1 90 ? 12.485 -1.017 -0.041 1.00 94.06 90 LEU A C 1
ATOM 698 O O . LEU A 1 90 ? 12.869 -2.167 0.165 1.00 94.06 90 LEU A O 1
ATOM 702 N N . GLU A 1 91 ? 13.137 0.051 0.417 1.00 95.81 91 GLU A N 1
ATOM 703 C CA . GLU A 1 91 ? 14.318 -0.048 1.273 1.00 95.81 91 GLU A CA 1
ATOM 704 C C . GLU A 1 91 ? 13.989 -0.719 2.613 1.00 95.81 91 GLU A C 1
ATOM 706 O O . GLU A 1 91 ? 14.757 -1.547 3.099 1.00 95.81 91 GLU A O 1
ATOM 711 N N . LEU A 1 92 ? 12.814 -0.441 3.181 1.00 93.56 92 LEU A N 1
ATOM 712 C CA . LEU A 1 92 ? 12.336 -1.131 4.375 1.00 93.56 92 LEU A CA 1
ATOM 713 C C . LEU A 1 92 ? 12.184 -2.638 4.142 1.00 93.56 92 LEU A C 1
ATOM 715 O O . LEU A 1 92 ? 12.621 -3.433 4.974 1.00 93.56 92 LEU A O 1
ATOM 719 N N . LEU A 1 93 ? 11.591 -3.053 3.018 1.00 94.06 93 LEU A N 1
ATOM 720 C CA . LEU A 1 93 ? 11.511 -4.473 2.670 1.00 94.06 93 LEU A CA 1
ATOM 721 C C . LEU A 1 93 ? 12.906 -5.079 2.508 1.00 94.06 93 LEU A C 1
ATOM 723 O O . LEU A 1 93 ? 13.177 -6.130 3.078 1.00 94.06 93 LEU A O 1
ATOM 727 N N . ARG A 1 94 ? 13.818 -4.385 1.821 1.00 95.56 94 ARG A N 1
ATOM 728 C CA . ARG A 1 94 ? 15.193 -4.854 1.616 1.00 95.56 94 ARG A CA 1
ATOM 729 C C . ARG A 1 94 ? 15.944 -5.072 2.934 1.00 95.56 94 ARG A C 1
ATOM 731 O O . ARG A 1 94 ? 16.702 -6.030 3.040 1.00 95.56 94 ARG A O 1
ATOM 738 N N . ARG A 1 95 ? 15.760 -4.190 3.923 1.00 95.31 95 ARG A N 1
ATOM 739 C CA . ARG A 1 95 ? 16.458 -4.265 5.219 1.00 95.31 95 ARG A CA 1
ATOM 740 C C . ARG A 1 95 ? 15.857 -5.288 6.179 1.00 95.31 95 ARG A C 1
ATOM 742 O O . ARG A 1 95 ? 16.606 -6.011 6.825 1.00 95.31 95 ARG A O 1
ATOM 749 N N . PHE A 1 96 ? 14.528 -5.350 6.282 1.00 93.88 96 PHE A N 1
ATOM 750 C CA . PHE A 1 96 ? 13.861 -6.099 7.360 1.00 93.88 96 PHE A CA 1
ATOM 751 C C . PHE A 1 96 ? 13.043 -7.301 6.885 1.00 93.88 96 PHE A C 1
ATOM 753 O O . PHE A 1 96 ? 12.651 -8.131 7.703 1.00 93.88 96 PHE A O 1
ATOM 760 N N . TYR A 1 97 ? 12.784 -7.405 5.582 1.00 94.12 97 TYR A N 1
ATOM 761 C CA . TYR A 1 97 ? 11.987 -8.468 4.969 1.00 94.12 97 TYR A CA 1
ATOM 762 C C . TYR A 1 97 ? 12.632 -8.999 3.669 1.00 94.12 97 TYR A C 1
ATOM 764 O O . TYR A 1 97 ? 11.946 -9.090 2.647 1.00 94.12 97 TYR A O 1
ATOM 772 N N . PRO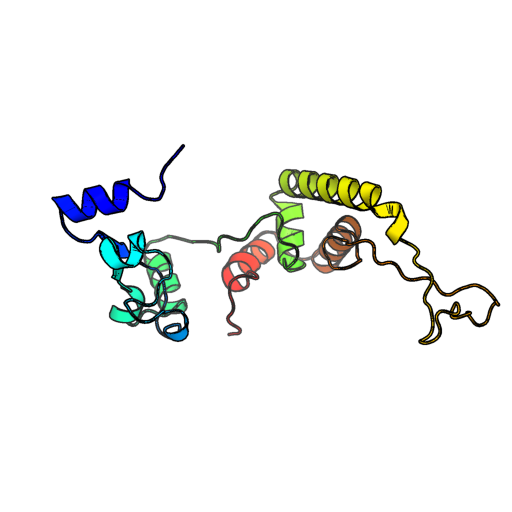 A 1 98 ? 13.940 -9.336 3.662 1.00 95.50 98 PRO A N 1
ATOM 773 C CA . PRO A 1 98 ? 14.648 -9.701 2.434 1.00 95.50 98 PRO A CA 1
ATOM 774 C C . PRO A 1 98 ? 14.068 -10.951 1.762 1.00 95.50 98 PRO A C 1
ATOM 776 O O . PRO A 1 98 ? 13.963 -10.974 0.545 1.00 95.50 98 PRO A O 1
ATOM 779 N N . GLN A 1 99 ? 13.599 -11.935 2.537 1.00 95.88 99 GLN A N 1
ATOM 780 C CA . GLN A 1 99 ? 12.976 -13.152 1.996 1.00 95.88 99 GLN A CA 1
ATOM 781 C C . GLN A 1 99 ? 11.682 -12.847 1.230 1.00 95.88 99 GLN A C 1
ATOM 783 O O . GLN A 1 99 ? 11.503 -13.308 0.110 1.00 95.88 99 GLN A O 1
ATOM 788 N N . ASP A 1 100 ? 10.805 -11.999 1.788 1.00 93.62 100 ASP A N 1
ATOM 789 C CA . ASP A 1 100 ? 9.580 -11.589 1.088 1.00 93.62 100 ASP A CA 1
ATOM 790 C C . ASP A 1 100 ? 9.904 -10.813 -0.207 1.00 93.62 100 ASP A C 1
ATOM 792 O O . ASP A 1 100 ? 9.142 -10.849 -1.176 1.00 93.62 100 ASP A O 1
ATOM 796 N N . LEU A 1 101 ? 11.026 -10.081 -0.221 1.00 94.50 101 LEU A N 1
ATOM 797 C CA . LEU A 1 101 ? 11.496 -9.341 -1.389 1.00 94.50 101 LEU A CA 1
ATOM 798 C C . LEU A 1 101 ? 12.093 -10.271 -2.457 1.00 94.50 101 LEU A C 1
ATOM 800 O O . LEU A 1 101 ? 11.835 -10.066 -3.641 1.00 94.50 101 LEU A O 1
ATOM 804 N N . GLU A 1 102 ? 12.848 -11.291 -2.050 1.00 95.50 102 GLU A N 1
ATOM 805 C CA . GLU A 1 102 ? 13.393 -12.336 -2.924 1.00 95.50 102 GLU A CA 1
ATOM 806 C C . GLU A 1 102 ? 12.271 -13.109 -3.621 1.00 95.50 102 GLU A C 1
ATOM 808 O O . GLU A 1 102 ? 12.253 -13.166 -4.853 1.00 95.50 102 GLU A O 1
ATOM 813 N N . ASP A 1 103 ? 11.269 -13.572 -2.867 1.00 95.75 103 ASP A N 1
ATOM 814 C CA . ASP A 1 103 ? 10.075 -14.225 -3.418 1.00 95.75 103 ASP A CA 1
ATOM 815 C C . ASP A 1 103 ? 9.415 -13.351 -4.496 1.00 95.75 103 ASP A C 1
ATOM 817 O O . ASP A 1 103 ? 9.004 -13.817 -5.565 1.00 95.75 103 ASP A O 1
ATOM 821 N N . TRP A 1 104 ? 9.325 -12.042 -4.249 1.00 94.94 104 TRP A N 1
ATOM 822 C CA . TRP A 1 104 ? 8.721 -11.115 -5.198 1.00 94.94 104 TRP A CA 1
ATOM 823 C C . TRP A 1 104 ? 9.566 -10.923 -6.465 1.00 94.94 104 TRP A C 1
ATOM 825 O O . TRP A 1 104 ? 9.010 -10.866 -7.568 1.00 94.94 104 TRP A O 1
ATOM 835 N N . VAL A 1 105 ? 10.894 -10.875 -6.333 1.00 95.88 105 VAL A N 1
ATOM 836 C CA . VAL A 1 105 ? 11.823 -10.845 -7.472 1.00 95.88 105 VAL A CA 1
ATOM 837 C C . VAL A 1 105 ? 11.682 -12.110 -8.318 1.00 95.88 105 VAL A C 1
ATOM 839 O O . VAL A 1 105 ? 11.633 -12.014 -9.546 1.00 95.88 105 VAL A O 1
ATOM 842 N N . GLU A 1 106 ? 11.546 -13.284 -7.703 1.00 96.06 106 GLU A N 1
ATOM 843 C CA . GLU A 1 106 ? 11.342 -14.540 -8.432 1.00 96.06 106 GLU A CA 1
ATOM 844 C C . GLU A 1 106 ? 10.016 -14.559 -9.202 1.00 96.06 106 GLU A C 1
ATOM 846 O O . GLU A 1 106 ? 9.972 -14.945 -10.379 1.00 96.06 106 GLU A O 1
ATOM 851 N N . LEU A 1 107 ? 8.939 -14.084 -8.569 1.00 94.31 107 LEU A N 1
ATOM 852 C CA . LEU A 1 107 ? 7.629 -13.942 -9.206 1.00 94.31 107 LEU A CA 1
ATOM 853 C C . LEU A 1 107 ? 7.680 -12.975 -10.396 1.00 94.31 107 LEU A C 1
ATOM 855 O O . LEU A 1 107 ? 7.110 -13.265 -11.455 1.00 94.31 107 LEU A O 1
ATOM 859 N N . GLU A 1 108 ? 8.377 -11.842 -10.259 1.00 94.44 108 GLU A N 1
ATOM 860 C CA . GLU A 1 108 ? 8.580 -10.917 -11.372 1.00 94.44 108 GLU A CA 1
ATOM 861 C C . GLU A 1 108 ? 9.414 -11.565 -12.482 1.00 94.44 108 GLU A C 1
ATOM 863 O O . GLU A 1 108 ? 9.009 -11.521 -13.643 1.00 94.44 108 GLU A O 1
ATOM 868 N N . ALA A 1 109 ? 10.525 -12.228 -12.160 1.00 94.06 109 ALA A N 1
ATOM 869 C CA . ALA A 1 109 ? 11.366 -12.887 -13.153 1.00 94.06 109 ALA A CA 1
ATOM 870 C C . ALA A 1 109 ? 10.582 -13.941 -13.953 1.00 94.06 109 ALA A C 1
ATOM 872 O O . ALA A 1 109 ? 10.693 -14.011 -15.180 1.00 94.06 109 ALA A O 1
ATOM 873 N N . ALA A 1 110 ? 9.728 -14.730 -13.291 1.00 94.06 110 ALA A N 1
ATOM 874 C CA . ALA A 1 110 ? 8.841 -15.677 -13.960 1.00 94.06 110 ALA A CA 1
ATOM 875 C C . ALA A 1 110 ? 7.855 -14.980 -14.915 1.00 94.06 110 ALA A C 1
ATOM 877 O O . ALA A 1 110 ? 7.665 -15.436 -16.047 1.00 94.06 110 ALA A O 1
ATOM 878 N N . LYS A 1 111 ? 7.271 -13.851 -14.495 1.00 91.94 111 LYS A N 1
ATOM 879 C CA . LYS A 1 111 ? 6.386 -13.026 -15.329 1.00 91.94 111 LYS A CA 1
ATOM 880 C C . LYS A 1 111 ? 7.120 -12.436 -16.537 1.00 91.94 111 LYS A C 1
ATOM 882 O O . LYS A 1 111 ? 6.605 -12.529 -17.650 1.00 91.94 111 LYS A O 1
ATOM 887 N N . LEU A 1 112 ? 8.307 -11.863 -16.333 1.00 91.56 112 LEU A N 1
ATOM 888 C CA . LEU A 1 112 ? 9.113 -11.255 -17.393 1.00 91.56 112 LEU A CA 1
ATOM 889 C C . LEU A 1 112 ? 9.524 -12.297 -18.436 1.00 91.56 112 LEU A C 1
ATOM 891 O O . LEU A 1 112 ? 9.399 -12.026 -19.627 1.00 91.56 112 LEU A O 1
ATOM 895 N N . ARG A 1 113 ? 9.931 -13.502 -18.003 1.00 92.38 113 ARG A N 1
ATOM 896 C CA . ARG A 1 113 ? 10.238 -14.631 -18.899 1.00 92.38 113 ARG A CA 1
ATOM 897 C C . ARG A 1 113 ? 9.024 -15.071 -19.711 1.00 92.38 113 ARG A C 1
ATOM 899 O O . ARG A 1 113 ? 9.139 -15.284 -20.912 1.00 92.38 113 ARG A O 1
ATOM 906 N N . LYS A 1 114 ? 7.855 -15.184 -19.072 1.00 91.38 114 LYS A N 1
ATOM 907 C CA . LYS A 1 114 ? 6.601 -15.568 -19.743 1.00 91.38 114 LYS A CA 1
ATOM 908 C C . LYS A 1 114 ? 6.189 -14.580 -20.842 1.00 91.38 114 LYS A C 1
ATOM 910 O O . LYS A 1 114 ? 5.500 -14.979 -21.774 1.00 91.38 114 LYS A O 1
ATOM 915 N N . HIS A 1 115 ? 6.581 -13.315 -20.711 1.00 89.69 115 HIS A N 1
ATOM 916 C CA . HIS A 1 115 ? 6.217 -12.227 -21.618 1.00 89.69 115 HIS A CA 1
ATOM 917 C C . HIS A 1 115 ? 7.435 -11.598 -22.304 1.00 89.69 115 HIS A C 1
ATOM 919 O O . HIS A 1 115 ? 7.436 -10.400 -22.599 1.00 89.69 115 HIS A O 1
ATOM 925 N N . ILE A 1 116 ? 8.485 -12.393 -22.534 1.00 89.62 116 ILE A N 1
ATOM 926 C CA . ILE A 1 116 ? 9.717 -11.927 -23.176 1.00 89.62 116 ILE A CA 1
ATOM 927 C C . ILE A 1 116 ? 9.457 -11.413 -24.598 1.00 89.62 116 ILE A C 1
ATOM 929 O O . ILE A 1 116 ? 10.070 -10.447 -25.022 1.00 89.62 116 ILE A O 1
ATOM 933 N N . ASP A 1 117 ? 8.456 -11.961 -25.289 1.0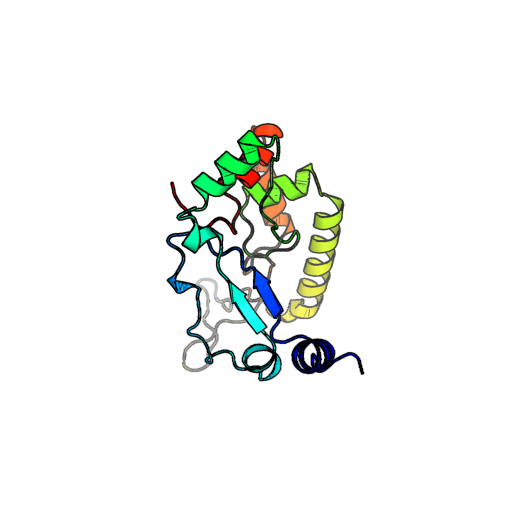0 89.25 117 ASP A N 1
ATOM 934 C CA . ASP A 1 117 ? 7.972 -11.511 -26.600 1.00 89.25 117 ASP A CA 1
ATOM 935 C C . ASP A 1 117 ? 7.489 -10.048 -26.612 1.00 89.25 117 ASP A C 1
ATOM 937 O O . ASP A 1 117 ? 7.359 -9.437 -27.670 1.00 89.25 117 ASP A O 1
ATOM 941 N N . ARG A 1 118 ? 7.229 -9.464 -25.436 1.00 87.50 118 ARG A N 1
ATOM 942 C CA . ARG A 1 118 ? 6.764 -8.080 -25.279 1.00 87.50 118 ARG A CA 1
ATOM 943 C C . ARG A 1 118 ? 7.871 -7.092 -24.919 1.00 87.50 118 ARG A C 1
ATOM 945 O O . ARG A 1 118 ? 7.567 -5.910 -24.736 1.00 87.50 118 ARG A O 1
ATOM 952 N N . SER A 1 119 ? 9.124 -7.538 -24.786 1.00 86.06 119 SER A N 1
ATOM 953 C CA . SER A 1 119 ? 10.245 -6.647 -24.458 1.00 86.06 119 SER A CA 1
ATOM 954 C C . SER A 1 119 ? 10.611 -5.709 -25.606 1.00 86.06 119 SER A C 1
ATOM 956 O O . SER A 1 119 ? 11.138 -4.630 -25.353 1.00 86.06 119 SER A O 1
ATOM 958 N N . GLU A 1 120 ? 10.300 -6.090 -26.846 1.00 87.00 120 GLU A N 1
ATOM 959 C CA . GLU A 1 120 ? 10.666 -5.347 -28.053 1.00 87.00 120 GLU A CA 1
ATOM 960 C C . GLU A 1 120 ? 9.519 -5.364 -29.071 1.00 87.00 120 GLU A C 1
ATOM 962 O O . GLU A 1 120 ? 9.505 -6.131 -30.030 1.00 87.00 120 GLU A O 1
ATOM 967 N N . ILE A 1 121 ? 8.515 -4.510 -28.859 1.00 89.31 121 ILE A N 1
ATOM 968 C CA . ILE A 1 121 ? 7.379 -4.385 -29.781 1.00 89.31 121 ILE A CA 1
ATOM 969 C C . ILE A 1 121 ? 7.656 -3.262 -30.774 1.00 89.31 121 ILE A C 1
ATOM 971 O O . ILE A 1 121 ? 7.879 -2.123 -30.365 1.00 89.31 121 ILE A O 1
ATOM 975 N N . ILE A 1 122 ? 7.588 -3.567 -32.071 1.00 91.69 122 ILE A N 1
ATOM 976 C CA . ILE A 1 122 ? 7.720 -2.572 -33.142 1.00 91.69 122 ILE A CA 1
ATOM 977 C C . ILE A 1 122 ? 6.593 -1.539 -33.026 1.00 91.69 122 ILE A C 1
ATOM 979 O O . ILE A 1 122 ? 5.411 -1.876 -32.933 1.00 91.69 122 ILE A O 1
ATOM 983 N N . VAL A 1 123 ? 6.969 -0.264 -33.028 1.00 90.94 123 VAL A N 1
ATOM 984 C CA . VAL A 1 123 ? 6.039 0.863 -33.031 1.00 90.94 123 VAL A CA 1
ATOM 985 C C . VAL A 1 123 ? 5.547 1.083 -34.456 1.00 90.94 123 VAL A C 1
ATOM 987 O O . VAL A 1 123 ? 6.355 1.239 -35.369 1.00 90.94 123 VAL A O 1
ATOM 990 N N . THR A 1 124 ? 4.230 1.131 -34.645 1.00 92.88 124 THR A N 1
ATOM 991 C CA . THR A 1 124 ? 3.603 1.415 -35.941 1.00 92.88 124 THR A CA 1
ATOM 992 C C . THR A 1 124 ? 2.952 2.795 -35.963 1.00 92.88 124 THR A C 1
ATOM 994 O O . THR A 1 124 ? 2.489 3.287 -34.931 1.00 92.88 124 THR A O 1
ATOM 997 N N . ASP A 1 125 ? 2.887 3.409 -37.142 1.00 92.00 125 ASP A N 1
ATOM 998 C CA . ASP A 1 125 ? 2.076 4.601 -37.389 1.00 92.00 125 ASP A CA 1
ATOM 999 C C . ASP A 1 125 ? 0.568 4.262 -37.447 1.00 92.00 125 ASP A C 1
ATOM 1001 O O . ASP A 1 125 ? 0.153 3.107 -37.308 1.00 92.00 125 ASP A O 1
ATOM 1005 N N . SER A 1 126 ? -0.280 5.272 -37.663 1.00 92.25 126 SER A N 1
ATOM 1006 C CA . SER A 1 126 ? -1.738 5.096 -37.778 1.00 92.25 126 SER A CA 1
ATOM 1007 C C . SER A 1 126 ? -2.184 4.278 -38.996 1.00 92.25 126 SER A C 1
ATOM 1009 O O . SER A 1 126 ? -3.347 3.884 -39.068 1.00 92.25 126 SER A O 1
ATOM 1011 N N . LYS A 1 127 ? -1.281 4.017 -39.947 1.00 91.75 127 LYS A N 1
ATOM 1012 C CA . LYS A 1 127 ? -1.507 3.215 -41.156 1.00 91.75 127 LYS A CA 1
ATOM 1013 C C . LYS A 1 127 ? -0.932 1.799 -41.028 1.00 91.75 127 LYS A C 1
ATOM 1015 O O . LYS A 1 127 ? -1.074 1.012 -41.958 1.00 91.75 127 LYS A O 1
ATOM 1020 N N . GLY A 1 128 ? -0.315 1.466 -39.891 1.00 88.69 128 GLY A N 1
ATOM 1021 C CA . GLY A 1 128 ? 0.275 0.157 -39.619 1.00 88.69 128 GLY A CA 1
ATOM 1022 C C . GLY A 1 128 ? 1.714 -0.017 -40.116 1.00 88.69 128 GLY A C 1
ATOM 1023 O O . GLY A 1 128 ? 2.240 -1.123 -40.023 1.00 88.69 128 GLY A O 1
ATOM 1024 N N . ASN A 1 129 ? 2.372 1.037 -40.609 1.00 91.94 129 ASN A N 1
ATOM 1025 C CA . ASN A 1 129 ? 3.764 0.948 -41.057 1.00 91.94 129 ASN A CA 1
ATOM 1026 C C . ASN A 1 129 ? 4.730 1.100 -39.872 1.00 91.94 129 ASN A C 1
ATOM 1028 O O . ASN A 1 129 ? 4.463 1.919 -38.988 1.00 91.94 129 ASN A O 1
ATOM 1032 N N . PRO A 1 130 ? 5.865 0.375 -39.840 1.00 93.19 130 PRO A N 1
ATOM 1033 C CA . PRO A 1 130 ? 6.886 0.558 -38.813 1.00 93.19 130 PRO A CA 1
ATOM 1034 C C . PRO A 1 130 ? 7.426 1.991 -38.787 1.00 93.19 130 PRO A C 1
ATOM 1036 O O . PRO A 1 130 ? 7.822 2.539 -39.814 1.00 93.19 130 PRO A O 1
ATOM 1039 N N . VAL A 1 131 ? 7.485 2.586 -37.598 1.00 93.81 131 VAL A N 1
ATOM 1040 C CA . VAL A 1 131 ? 8.183 3.854 -37.375 1.00 93.81 131 VAL A CA 1
ATOM 1041 C C . VAL A 1 131 ? 9.679 3.568 -37.388 1.00 93.81 131 VAL A C 1
ATOM 1043 O O . VAL A 1 131 ? 10.145 2.726 -36.626 1.00 93.81 131 VAL A O 1
ATOM 1046 N N . ILE A 1 132 ? 10.429 4.261 -38.239 1.00 94.75 132 ILE A N 1
ATOM 1047 C CA . ILE A 1 132 ? 11.869 4.045 -38.421 1.00 94.75 132 ILE A CA 1
ATOM 1048 C C . ILE A 1 132 ? 12.657 5.119 -37.658 1.00 94.75 132 ILE A C 1
ATOM 1050 O O . ILE A 1 132 ? 12.284 6.293 -37.658 1.00 94.75 132 ILE A O 1
ATOM 1054 N N . ASN A 1 133 ? 13.723 4.710 -36.974 1.00 90.88 133 ASN A N 1
ATOM 1055 C CA . ASN A 1 133 ? 14.680 5.594 -36.315 1.00 90.88 133 ASN A CA 1
ATOM 1056 C C . ASN A 1 133 ? 15.605 6.269 -37.346 1.00 90.88 133 ASN A C 1
ATOM 1058 O O . ASN A 1 133 ? 15.692 5.854 -38.499 1.00 90.88 133 ASN A O 1
ATOM 1062 N N . SER A 1 134 ? 16.358 7.288 -36.927 1.00 90.88 134 SER A N 1
ATOM 1063 C CA . SER A 1 134 ? 17.297 8.006 -37.808 1.00 90.88 134 SER A CA 1
ATOM 1064 C C . SER A 1 134 ? 18.403 7.123 -38.408 1.00 90.88 134 SER A C 1
ATOM 1066 O O . SER A 1 134 ? 19.010 7.504 -39.403 1.00 90.88 134 SER A O 1
ATOM 1068 N N . ASP A 1 135 ? 18.669 5.962 -37.809 1.00 91.00 135 ASP A N 1
ATOM 1069 C CA . ASP A 1 135 ? 19.659 4.972 -38.247 1.00 91.00 135 ASP A CA 1
ATOM 1070 C C . ASP A 1 135 ? 19.097 3.931 -39.239 1.00 91.00 135 ASP A C 1
ATOM 1072 O O . ASP A 1 135 ? 19.814 3.024 -39.656 1.00 91.00 135 ASP A O 1
ATOM 1076 N N . GLY A 1 136 ? 17.821 4.045 -39.624 1.00 89.69 136 GLY A N 1
ATOM 1077 C CA . GLY A 1 136 ? 17.158 3.110 -40.533 1.00 89.69 136 GLY A CA 1
ATOM 1078 C C . GLY A 1 136 ? 16.571 1.862 -39.862 1.00 89.69 136 GLY A C 1
ATOM 1079 O O . GLY A 1 136 ? 15.984 1.030 -40.553 1.00 89.69 136 GLY A O 1
ATOM 1080 N N . THR A 1 137 ? 16.671 1.720 -38.536 1.00 91.25 137 THR A N 1
ATOM 1081 C CA . THR A 1 137 ? 16.105 0.576 -37.799 1.00 91.25 137 THR A CA 1
ATOM 1082 C C . THR A 1 137 ? 14.649 0.813 -37.368 1.00 91.25 137 THR A C 1
ATOM 1084 O O . THR A 1 137 ? 14.272 1.951 -37.075 1.00 91.25 137 THR A O 1
ATOM 1087 N N . PRO A 1 138 ? 13.789 -0.225 -37.291 1.00 92.31 138 PRO A N 1
ATOM 1088 C CA . PRO A 1 138 ? 12.454 -0.084 -36.714 1.00 92.31 138 PRO A CA 1
ATOM 1089 C C . PRO A 1 138 ? 12.514 0.306 -35.235 1.00 92.31 138 PRO A C 1
ATOM 1091 O O . PRO A 1 138 ? 13.181 -0.340 -34.427 1.00 92.31 138 PRO A O 1
ATOM 1094 N N . LYS A 1 139 ? 11.758 1.334 -34.856 1.00 92.81 139 LYS A N 1
ATOM 1095 C CA . LYS A 1 139 ? 11.603 1.756 -33.467 1.00 92.81 139 LYS A CA 1
ATOM 1096 C C . LYS A 1 139 ? 10.856 0.684 -32.682 1.00 92.81 139 LYS A C 1
ATOM 1098 O O . LYS A 1 139 ? 9.723 0.343 -33.021 1.00 92.81 139 LYS A O 1
ATOM 1103 N N . THR A 1 140 ? 11.449 0.209 -31.594 1.00 90.50 140 THR A N 1
ATOM 1104 C CA . THR A 1 140 ? 10.814 -0.721 -30.656 1.00 90.50 140 THR A CA 1
ATOM 1105 C C . THR A 1 140 ? 10.476 -0.039 -29.332 1.00 90.50 140 THR A C 1
ATOM 1107 O O . THR A 1 140 ? 11.031 1.001 -28.972 1.00 90.50 140 THR A O 1
ATOM 1110 N N . VAL A 1 141 ? 9.511 -0.600 -28.604 1.00 90.31 141 VAL A N 1
ATOM 1111 C CA . VAL A 1 141 ? 9.167 -0.189 -27.242 1.00 90.31 141 VAL A CA 1
ATOM 1112 C C . VAL A 1 141 ? 9.000 -1.413 -26.351 1.00 90.31 141 VAL A C 1
ATOM 1114 O O . VAL A 1 141 ? 8.378 -2.404 -26.741 1.00 90.31 141 VAL A O 1
ATOM 1117 N N . ASN A 1 142 ? 9.520 -1.316 -25.130 1.00 85.81 142 ASN A N 1
ATOM 1118 C CA . ASN A 1 142 ? 9.303 -2.321 -24.105 1.00 85.81 142 ASN A CA 1
ATOM 1119 C C . ASN A 1 142 ? 7.895 -2.168 -23.518 1.00 85.81 142 ASN A C 1
ATOM 1121 O O . ASN A 1 142 ? 7.567 -1.139 -22.926 1.00 85.81 142 ASN A O 1
ATOM 1125 N N . LYS A 1 143 ? 7.059 -3.194 -23.692 1.00 84.19 143 LYS A N 1
ATOM 1126 C CA . LYS A 1 143 ? 5.755 -3.320 -23.018 1.00 84.19 143 LYS A CA 1
ATOM 1127 C C . LYS A 1 143 ? 5.714 -4.525 -22.081 1.00 84.19 143 LYS A C 1
ATOM 1129 O O . LYS A 1 143 ? 4.630 -4.971 -21.698 1.00 84.19 143 LYS A O 1
ATOM 1134 N N . ASN A 1 144 ? 6.873 -5.073 -21.731 1.00 79.31 144 ASN A N 1
ATOM 1135 C CA . ASN A 1 144 ? 6.979 -6.073 -20.691 1.00 79.31 144 ASN A CA 1
ATOM 1136 C C . ASN A 1 144 ? 6.643 -5.406 -19.352 1.00 79.31 144 ASN A C 1
ATOM 1138 O O . ASN A 1 144 ? 7.195 -4.369 -18.986 1.00 79.31 144 ASN A O 1
ATOM 1142 N N . TYR A 1 145 ? 5.664 -5.973 -18.656 1.00 76.56 145 TYR A N 1
ATOM 1143 C CA . TYR A 1 145 ? 5.085 -5.381 -17.459 1.00 76.56 145 TYR A CA 1
ATOM 1144 C C . TYR A 1 145 ? 5.990 -5.649 -16.249 1.00 76.56 145 TYR A C 1
ATOM 1146 O O . TYR A 1 145 ? 5.719 -6.571 -15.475 1.00 76.56 145 TYR A O 1
ATOM 1154 N N . GLY A 1 146 ? 7.040 -4.855 -16.061 1.00 82.25 146 GLY A N 1
ATOM 1155 C CA . GLY A 1 146 ? 7.748 -4.793 -14.780 1.00 82.25 146 GLY A CA 1
ATOM 1156 C C . GLY A 1 146 ? 6.792 -4.475 -13.622 1.00 82.25 146 GLY A C 1
ATOM 1157 O O . GLY A 1 146 ? 5.664 -4.011 -13.815 1.00 82.25 146 GLY A O 1
ATOM 1158 N N . VAL A 1 147 ? 7.215 -4.754 -12.394 1.00 87.38 147 VAL A N 1
ATOM 1159 C CA . VAL A 1 147 ? 6.460 -4.428 -11.178 1.00 87.38 147 VAL A CA 1
ATOM 1160 C C . VAL A 1 147 ? 6.189 -2.926 -11.107 1.00 87.38 147 VAL A C 1
ATOM 1162 O O . VAL A 1 147 ? 5.068 -2.523 -10.804 1.00 87.38 147 VAL A O 1
ATOM 1165 N N . PHE A 1 148 ? 7.175 -2.105 -11.475 1.00 86.38 148 PHE A N 1
ATOM 1166 C CA . PHE A 1 148 ? 7.059 -0.649 -11.527 1.00 86.38 148 PHE A CA 1
ATOM 1167 C C . PHE A 1 148 ? 6.871 -0.169 -12.972 1.00 86.38 148 PHE A C 1
ATOM 1169 O O . PHE A 1 148 ? 7.723 0.499 -13.561 1.00 86.38 148 PHE A O 1
ATOM 1176 N N . GLY A 1 149 ? 5.739 -0.550 -13.568 1.00 84.62 149 GLY A N 1
ATOM 1177 C CA . GLY A 1 149 ? 5.396 -0.224 -14.953 1.00 84.62 149 GLY A CA 1
ATOM 1178 C C . GLY A 1 149 ? 6.164 -1.091 -15.948 1.00 84.62 149 GLY A C 1
ATOM 1179 O O . GLY A 1 149 ? 5.734 -2.196 -16.262 1.00 84.62 149 GLY A O 1
ATOM 1180 N N . VAL A 1 150 ? 7.288 -0.583 -16.454 1.00 85.62 150 VAL A N 1
ATOM 1181 C CA . VAL A 1 150 ? 8.214 -1.328 -17.334 1.00 85.62 150 VAL A CA 1
ATOM 1182 C C . VAL A 1 150 ? 9.584 -1.541 -16.691 1.00 85.62 150 VAL A C 1
ATOM 1184 O O . VAL A 1 150 ? 10.416 -2.260 -17.239 1.00 85.62 150 VAL A O 1
ATOM 1187 N N . THR A 1 151 ? 9.828 -0.932 -15.526 1.00 88.31 151 THR A N 1
ATOM 1188 C CA . THR A 1 151 ? 11.088 -1.083 -14.800 1.00 88.31 151 THR A CA 1
ATOM 1189 C C . THR A 1 151 ? 11.042 -2.345 -13.934 1.00 88.31 151 THR A C 1
ATOM 1191 O O . THR A 1 151 ? 10.116 -2.474 -13.124 1.00 88.31 151 THR A O 1
ATOM 1194 N N . PRO A 1 152 ? 12.028 -3.252 -14.062 1.00 91.62 152 PRO A N 1
ATOM 1195 C CA . PRO A 1 152 ? 12.139 -4.420 -13.195 1.00 91.62 152 PRO A CA 1
ATOM 1196 C C . PRO A 1 152 ? 12.366 -4.049 -11.725 1.00 91.62 152 PRO A C 1
ATOM 1198 O O . PRO A 1 152 ? 13.083 -3.093 -11.410 1.00 91.62 152 PRO A O 1
ATOM 1201 N N . LEU A 1 153 ? 11.809 -4.849 -10.823 1.00 94.88 153 LEU A N 1
ATOM 1202 C CA . LEU A 1 153 ? 11.946 -4.736 -9.375 1.00 94.88 153 LEU A CA 1
ATOM 1203 C C . LEU A 1 153 ? 13.417 -4.708 -8.917 1.00 94.88 153 LEU A C 1
ATOM 1205 O O . LEU A 1 153 ? 13.737 -3.804 -8.146 1.00 94.88 153 LEU A O 1
ATOM 1209 N N . PRO A 1 154 ? 14.347 -5.560 -9.410 1.00 95.50 154 PRO A N 1
ATOM 1210 C CA . PRO A 1 154 ? 15.759 -5.489 -9.014 1.00 95.50 154 PRO A CA 1
ATOM 1211 C C . PRO A 1 154 ? 16.409 -4.121 -9.247 1.00 95.50 154 PRO A C 1
ATOM 1213 O O . PRO A 1 154 ? 17.177 -3.650 -8.412 1.00 95.50 154 PRO A O 1
ATOM 1216 N N . VAL A 1 155 ? 16.054 -3.443 -10.346 1.00 94.44 155 VAL A N 1
ATOM 1217 C CA . VAL A 1 155 ? 16.563 -2.095 -10.649 1.00 94.44 155 VAL A CA 1
ATOM 1218 C C . VAL A 1 155 ? 16.064 -1.095 -9.607 1.00 94.44 155 VAL A C 1
ATOM 1220 O O . VAL A 1 155 ? 16.828 -0.261 -9.125 1.00 94.44 155 VAL A O 1
ATOM 1223 N N . LYS A 1 156 ? 14.789 -1.198 -9.217 1.00 95.44 156 LYS A N 1
ATOM 1224 C CA . LYS A 1 156 ? 14.184 -0.324 -8.205 1.00 95.44 156 LYS A CA 1
ATOM 1225 C C . LYS A 1 156 ? 14.692 -0.607 -6.792 1.00 95.44 156 LYS A C 1
ATOM 1227 O O . LYS A 1 156 ? 14.834 0.336 -6.019 1.00 95.44 156 LYS A O 1
ATOM 1232 N N . ILE A 1 157 ? 15.005 -1.862 -6.466 1.00 96.56 157 ILE A N 1
ATOM 1233 C CA . ILE A 1 157 ? 15.640 -2.234 -5.192 1.00 96.56 157 ILE A CA 1
ATOM 1234 C C . ILE A 1 157 ? 17.002 -1.551 -5.074 1.00 96.56 157 ILE A C 1
ATOM 1236 O O . ILE A 1 157 ? 17.304 -0.955 -4.042 1.00 96.56 157 ILE A O 1
ATOM 1240 N N . GLU A 1 158 ? 17.804 -1.594 -6.137 1.00 97.69 158 GLU A N 1
ATOM 1241 C CA . GLU A 1 158 ? 19.118 -0.954 -6.140 1.00 97.69 158 GLU A CA 1
ATOM 1242 C C . GLU A 1 158 ? 19.013 0.577 -6.082 1.00 97.69 158 GLU A C 1
ATOM 1244 O O . GLU A 1 158 ? 19.736 1.223 -5.323 1.00 97.69 158 GLU A O 1
ATOM 1249 N N . GLU A 1 159 ? 18.055 1.167 -6.804 1.00 97.06 159 GLU A N 1
ATOM 1250 C CA . GLU A 1 159 ? 17.747 2.599 -6.707 1.00 97.06 159 GLU A CA 1
ATOM 1251 C C . GLU A 1 159 ? 17.382 3.006 -5.269 1.00 97.06 159 GLU A C 1
ATOM 1253 O O . GLU A 1 159 ? 17.903 4.000 -4.758 1.00 97.06 159 GLU A O 1
ATOM 1258 N N . ALA A 1 160 ? 16.527 2.230 -4.593 1.00 96.62 160 ALA A N 1
ATOM 1259 C CA . ALA A 1 160 ? 16.152 2.466 -3.201 1.00 96.62 160 ALA A CA 1
ATOM 1260 C C . ALA A 1 160 ? 17.364 2.364 -2.259 1.00 96.62 160 ALA A C 1
ATOM 1262 O O . ALA A 1 160 ? 17.592 3.272 -1.454 1.00 96.62 160 ALA A O 1
ATOM 1263 N N . ARG A 1 161 ? 18.185 1.317 -2.423 1.00 97.38 161 ARG A N 1
ATOM 1264 C CA . ARG A 1 161 ? 19.405 1.091 -1.637 1.00 97.38 161 ARG A CA 1
ATOM 1265 C C . ARG A 1 161 ? 20.372 2.263 -1.741 1.00 97.38 161 ARG A C 1
ATOM 1267 O O . ARG A 1 161 ? 20.902 2.714 -0.730 1.00 97.38 161 ARG A O 1
ATOM 1274 N N . LEU A 1 162 ? 20.617 2.755 -2.956 1.00 97.81 162 LEU A N 1
ATOM 1275 C CA . LEU A 1 162 ? 21.529 3.876 -3.188 1.00 97.81 162 LEU A CA 1
ATOM 1276 C C . LEU A 1 162 ? 20.967 5.180 -2.622 1.00 97.81 162 LEU A C 1
ATOM 1278 O O . LEU A 1 162 ? 21.688 5.923 -1.958 1.00 97.81 162 LEU A O 1
ATOM 1282 N N . LYS A 1 163 ? 19.677 5.443 -2.846 1.00 97.56 163 LYS A N 1
ATOM 1283 C CA . LYS A 1 163 ? 19.028 6.689 -2.428 1.00 97.56 163 LYS A CA 1
ATOM 1284 C C . LYS A 1 163 ? 18.932 6.837 -0.909 1.00 97.56 163 LYS A C 1
ATOM 1286 O O . LYS A 1 163 ? 19.028 7.954 -0.409 1.00 97.56 163 LYS A O 1
ATOM 1291 N N . PHE A 1 164 ? 18.752 5.733 -0.187 1.00 97.00 164 PHE A N 1
ATOM 1292 C CA . PHE A 1 164 ? 18.554 5.731 1.267 1.00 97.00 164 PHE A CA 1
ATOM 1293 C C . PHE A 1 164 ? 19.688 5.048 2.032 1.00 97.00 164 PHE A C 1
ATOM 1295 O O . PHE A 1 164 ? 19.509 4.654 3.182 1.00 97.00 164 PHE A O 1
ATOM 1302 N N . ARG A 1 165 ? 20.872 4.936 1.423 1.00 95.25 165 ARG A N 1
ATOM 1303 C CA . ARG A 1 165 ? 22.057 4.335 2.048 1.00 95.25 165 ARG A CA 1
ATOM 1304 C C . ARG A 1 165 ? 22.400 4.965 3.400 1.00 95.25 165 ARG A C 1
ATOM 1306 O O . ARG A 1 165 ? 22.722 4.245 4.336 1.00 95.25 165 ARG A O 1
ATOM 1313 N N . GLU A 1 166 ? 22.309 6.289 3.482 1.00 96.88 166 GLU A N 1
ATOM 1314 C CA . GLU A 1 166 ? 22.679 7.069 4.671 1.00 96.88 166 GLU A CA 1
ATOM 1315 C C . GLU A 1 166 ? 21.564 7.133 5.727 1.00 96.88 166 GLU A C 1
ATOM 1317 O O . GLU A 1 166 ? 21.763 7.699 6.798 1.00 96.88 166 GLU A O 1
ATOM 1322 N N . TRP A 1 167 ? 20.375 6.591 5.438 1.00 96.25 167 TRP A N 1
ATOM 1323 C CA . TRP A 1 167 ? 19.294 6.556 6.420 1.00 96.25 167 TRP A CA 1
ATOM 1324 C C . TRP A 1 167 ? 19.540 5.457 7.450 1.00 96.25 167 TRP A C 1
ATOM 1326 O O . TRP A 1 167 ? 19.906 4.332 7.090 1.00 96.25 167 TRP A O 1
ATOM 1336 N N . THR A 1 168 ? 19.268 5.751 8.719 1.00 96.69 168 THR A N 1
ATOM 1337 C CA . THR A 1 168 ? 19.265 4.747 9.787 1.00 96.69 168 THR A CA 1
ATOM 1338 C C . THR A 1 168 ? 18.031 3.852 9.698 1.00 96.69 168 THR A C 1
ATOM 1340 O O . THR A 1 168 ? 17.029 4.179 9.053 1.00 96.69 168 THR A O 1
ATOM 1343 N N . ASP A 1 169 ? 18.093 2.709 10.372 1.00 94.62 169 ASP A N 1
ATOM 1344 C CA . ASP A 1 169 ? 16.974 1.773 10.456 1.00 94.62 169 ASP A CA 1
ATOM 1345 C C . ASP A 1 169 ? 15.750 2.419 11.120 1.00 94.62 169 ASP A C 1
ATOM 1347 O O . ASP A 1 169 ? 14.622 2.246 10.653 1.00 94.62 169 ASP A O 1
ATOM 1351 N N . GLU A 1 170 ? 15.964 3.255 12.137 1.00 91.31 170 GLU A N 1
ATOM 1352 C CA . GLU A 1 170 ? 14.915 4.028 12.803 1.00 91.31 170 GLU A CA 1
ATOM 1353 C C . GLU A 1 170 ? 14.246 5.021 11.853 1.00 91.31 170 GLU A C 1
ATOM 1355 O O . GLU A 1 170 ? 13.021 5.132 11.864 1.00 91.31 170 GLU A O 1
ATOM 1360 N N . GLN A 1 171 ? 15.015 5.713 11.005 1.00 91.75 171 GLN A N 1
ATOM 1361 C CA . GLN A 1 171 ? 14.463 6.650 10.020 1.00 91.75 171 GLN A CA 1
ATOM 1362 C C . GLN A 1 171 ? 13.579 5.930 8.994 1.00 91.75 171 GLN A C 1
ATOM 1364 O O . GLN A 1 171 ? 12.495 6.410 8.656 1.00 91.75 171 GLN A O 1
ATOM 1369 N N . ILE A 1 172 ? 14.003 4.749 8.535 1.00 91.69 172 ILE A N 1
ATOM 1370 C CA . ILE A 1 172 ? 13.225 3.915 7.610 1.00 91.69 172 ILE A CA 1
ATOM 1371 C C . ILE A 1 172 ? 11.933 3.411 8.272 1.00 91.69 172 ILE A C 1
ATOM 1373 O O . ILE A 1 172 ? 10.852 3.504 7.679 1.00 91.69 172 ILE A O 1
ATOM 1377 N N . TYR A 1 173 ? 12.005 2.926 9.514 1.00 87.12 173 TYR A N 1
ATOM 1378 C CA . TYR A 1 173 ? 10.817 2.509 10.264 1.00 87.12 173 TYR A CA 1
ATOM 1379 C C . TYR A 1 173 ? 9.859 3.666 10.540 1.00 87.12 173 TYR A C 1
ATOM 1381 O O . TYR A 1 173 ? 8.642 3.496 10.426 1.00 87.12 173 TYR A O 1
ATOM 1389 N N . GLU A 1 174 ? 10.387 4.838 10.886 1.00 85.50 174 GLU A N 1
ATOM 1390 C CA . GLU A 1 174 ? 9.562 6.001 11.185 1.00 85.50 174 GLU A CA 1
ATOM 1391 C C . GLU A 1 174 ? 8.855 6.532 9.944 1.00 85.50 174 GLU A C 1
ATOM 1393 O O . GLU A 1 174 ? 7.680 6.894 10.022 1.00 85.50 174 GLU A O 1
ATOM 1398 N N . TYR A 1 175 ? 9.493 6.467 8.773 1.00 86.69 175 TYR A N 1
ATOM 1399 C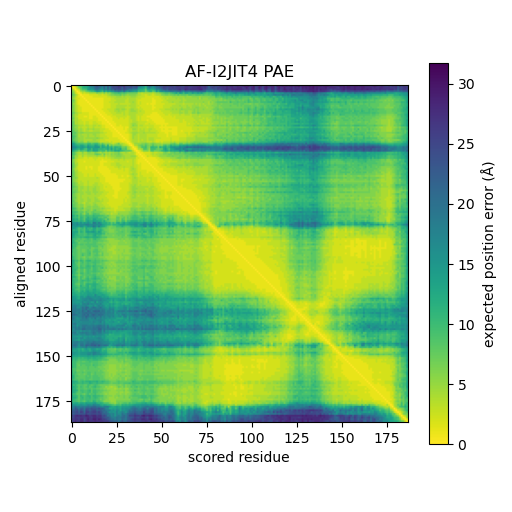 CA . TYR A 1 175 ? 8.818 6.763 7.512 1.00 86.69 175 TYR A CA 1
ATOM 1400 C C . TYR A 1 175 ? 7.605 5.852 7.289 1.00 86.69 175 TYR A C 1
ATOM 1402 O O . TYR A 1 175 ? 6.522 6.336 6.965 1.00 86.69 175 TYR A O 1
ATOM 1410 N N . ARG A 1 176 ? 7.729 4.538 7.517 1.00 82.44 176 ARG A N 1
ATOM 1411 C CA . ARG A 1 176 ? 6.585 3.616 7.384 1.00 82.44 176 ARG A CA 1
ATOM 1412 C C . ARG A 1 176 ? 5.465 3.932 8.365 1.00 82.44 176 ARG A C 1
ATOM 1414 O O . ARG A 1 176 ? 4.294 3.747 8.035 1.00 82.44 176 ARG A O 1
ATOM 1421 N N . TYR A 1 177 ? 5.823 4.385 9.560 1.00 79.06 177 TYR A N 1
ATOM 1422 C CA . TYR A 1 177 ? 4.862 4.766 10.583 1.00 79.06 177 TYR A CA 1
ATOM 1423 C C . TYR A 1 177 ? 4.092 6.049 10.219 1.00 79.06 177 TYR A C 1
ATOM 1425 O O . TYR A 1 177 ? 2.880 6.109 10.416 1.00 79.06 177 TYR A O 1
ATOM 1433 N N . SER A 1 178 ? 4.779 7.041 9.649 1.00 74.50 178 SER A N 1
ATOM 1434 C CA . SER A 1 178 ? 4.250 8.394 9.421 1.00 74.50 178 SER A CA 1
ATOM 1435 C C . SER A 1 178 ? 3.740 8.664 7.995 1.00 74.50 178 SER A C 1
ATOM 1437 O O . SER A 1 178 ? 2.854 9.494 7.825 1.00 74.50 178 SER A O 1
ATOM 1439 N N . HIS A 1 179 ? 4.250 7.961 6.977 1.00 66.88 179 HIS A N 1
ATOM 1440 C CA . HIS A 1 179 ? 4.064 8.297 5.553 1.00 66.88 179 HIS A CA 1
ATOM 1441 C C . HIS A 1 179 ? 3.810 7.087 4.637 1.00 66.88 179 HIS A C 1
ATOM 1443 O O . HIS A 1 179 ? 3.914 7.221 3.416 1.00 66.88 179 HIS A O 1
ATOM 1449 N N . GLY A 1 180 ? 3.535 5.893 5.181 1.00 60.56 180 GLY A N 1
ATOM 1450 C CA . GLY A 1 180 ? 3.332 4.689 4.361 1.00 60.56 180 GLY A CA 1
ATOM 1451 C C . GLY A 1 180 ? 2.335 4.926 3.217 1.00 60.56 180 GLY A C 1
ATOM 1452 O O . GLY A 1 180 ? 1.402 5.704 3.376 1.00 60.56 180 GLY A O 1
ATOM 1453 N N . HIS A 1 181 ? 2.490 4.257 2.071 1.00 53.34 181 HIS A N 1
ATOM 1454 C CA . HIS A 1 181 ? 1.728 4.555 0.843 1.00 53.34 181 HIS A CA 1
ATOM 1455 C C . HIS A 1 181 ? 0.192 4.485 1.016 1.00 53.34 181 HIS A C 1
ATOM 1457 O O . HIS A 1 181 ? -0.562 5.138 0.296 1.00 53.34 181 HIS A O 1
ATOM 1463 N N . CYS A 1 182 ? -0.293 3.731 2.008 1.00 50.19 182 CYS A N 1
ATOM 1464 C CA . CYS A 1 182 ? -1.713 3.655 2.372 1.00 50.19 182 CYS A CA 1
ATOM 1465 C C . CYS A 1 182 ? -2.185 4.753 3.350 1.00 50.19 182 CYS A C 1
ATOM 1467 O O . CYS A 1 182 ? -3.365 4.808 3.696 1.00 50.19 182 CYS A O 1
ATOM 1469 N N . VAL A 1 183 ? -1.286 5.630 3.791 1.00 54.38 183 VAL A N 1
ATOM 1470 C CA . VAL A 1 183 ? -1.545 6.816 4.609 1.00 54.38 183 VAL A CA 1
ATOM 1471 C C . VAL A 1 183 ? -1.668 7.995 3.654 1.00 54.38 183 VAL A C 1
ATOM 1473 O O . VAL A 1 183 ? -0.765 8.806 3.487 1.00 54.38 183 VAL A O 1
ATOM 1476 N N . ALA A 1 184 ? -2.803 8.081 2.964 1.00 40.41 184 ALA A N 1
ATOM 1477 C CA . ALA A 1 184 ? -3.144 9.297 2.243 1.00 40.41 184 ALA A CA 1
ATOM 1478 C C . ALA A 1 184 ? -3.444 10.399 3.270 1.00 40.41 184 ALA A C 1
ATOM 1480 O O . ALA A 1 184 ? -4.590 10.557 3.688 1.00 40.41 184 ALA A O 1
ATOM 1481 N N . THR A 1 185 ? -2.403 11.094 3.717 1.00 42.94 185 THR A N 1
ATOM 1482 C CA . THR A 1 185 ? -2.424 12.466 4.232 1.00 42.94 185 THR A CA 1
ATOM 1483 C C . THR A 1 185 ? -1.019 13.028 4.054 1.00 42.94 185 THR A C 1
ATOM 1485 O O . THR A 1 185 ? -0.079 12.564 4.695 1.00 42.94 185 THR A O 1
ATOM 1488 N N . ALA A 1 186 ? -0.893 14.026 3.177 1.00 37.19 186 ALA A N 1
ATOM 1489 C CA . ALA A 1 186 ? 0.036 15.111 3.446 1.00 37.19 186 ALA A CA 1
ATOM 1490 C C . ALA A 1 186 ? -0.346 15.691 4.815 1.00 37.19 186 ALA A C 1
ATOM 1492 O O . ALA A 1 186 ? -1.541 15.796 5.112 1.00 37.19 186 ALA A O 1
ATOM 1493 N N . TYR A 1 187 ? 0.657 15.984 5.639 1.00 40.84 187 TYR A N 1
ATOM 1494 C CA . TYR A 1 187 ? 0.502 16.972 6.701 1.00 40.84 187 TYR A CA 1
ATOM 1495 C C . TYR A 1 187 ? -0.115 18.259 6.141 1.00 40.84 187 TYR A C 1
ATOM 1497 O O . TYR A 1 187 ? 0.205 18.597 4.975 1.00 40.84 187 TYR A O 1
#

Secondary structure (DSSP, 8-state):
---SSHHHHHHHHHH--EEEE--PPTT-GGGPPPTT--S-HHHHHHEEEE-HHHHTT--HHHHHHHHHHTT--------TT-TT--HHHHHHHHHH-HHHHHHHHHHHHHHHHHTGGGSSEEPB-TTSPBPBPTTSPBPEE----BTBBTB-HHHHHHHHHHHTTT--HHHHHHHHHHH-TT-----

pLDDT: mean 87.61, std 11.95, range [37.19, 97.81]

Foldseek 3Di:
DPDPVVVLVVCCVVPNADAAEDAQAAVRCVPDDPQPPDPRPSCNRHHDYDYVRNVVNGHPVNVCVVCVVVVHQDFDPDDLLALQWDLLVLLLCVPPPVVSLVVNLVVQVVQCVVVVVQQWAFDADPVRHFDADPVRHGDTHRCRQASNRRDHPVVSSVVSCVVCVVPDNVRSVVCRSPPTPVPPDDD